Protein AF-0000000072197723 (afdb_homodimer)

Organism: NCBI:txid1219067

Nearest PDB structures (foldseek):
  3d3s-assembly1_A  TM=9.200E-01  e=1.996E-18  Bordetella parapertussis 12822
  6sll-assembly1_B  TM=9.632E-01  e=2.984E-17  Paenibacillus sp. Y412MC10
  3d3s-assembly2_C  TM=9.021E-01  e=1.154E-16  Bordetella parapertussis 12822
  3d3s-assembly1_B  TM=8.905E-01  e=7.504E-17  Bordetella parapertussis 12822
  1mk4-assembly1_B  TM=7.787E-01  e=1.455E-09  Bacillus subtilis

Radius of gyration: 26.37 Å; Cα contacts (8 Å, |Δi|>4): 639; chains: 2; bounding box: 72×117×77 Å

Structure (mmCIF, N/CA/C/O backbone):
data_AF-0000000072197723-model_v1
#
loop_
_entity.id
_entity.type
_entity.pdbx_description
1 polymer 'L-2,4-diaminobutyric acid acetyltransferase'
#
loop_
_atom_site.group_PDB
_atom_site.id
_atom_site.type_symbol
_atom_site.label_atom_id
_atom_site.label_alt_id
_atom_site.label_comp_id
_atom_site.label_asym_id
_atom_site.label_entity_id
_atom_site.label_seq_id
_atom_site.pdbx_PDB_ins_code
_atom_site.Cartn_x
_atom_site.Cartn_y
_atom_site.Cartn_z
_atom_site.occupancy
_atom_site.B_iso_or_equiv
_atom_site.auth_seq_id
_atom_site.auth_comp_id
_atom_site.auth_asym_id
_atom_site.auth_atom_id
_atom_site.pdbx_PDB_model_num
ATOM 1 N N . MET A 1 1 ? 33.156 -53.719 -51.531 1 31.33 1 MET A N 1
ATOM 2 C CA . MET A 1 1 ? 32.875 -52.312 -51.312 1 31.33 1 MET A CA 1
ATOM 3 C C . MET A 1 1 ? 31.672 -52.156 -50.375 1 31.33 1 MET A C 1
ATOM 5 O O . MET A 1 1 ? 30.531 -52.375 -50.75 1 31.33 1 MET A O 1
ATOM 9 N N . ILE A 1 2 ? 31.844 -52.406 -49.062 1 42.72 2 ILE A N 1
ATOM 10 C CA . ILE A 1 2 ? 30.812 -52.438 -48.031 1 42.72 2 ILE A CA 1
ATOM 11 C C . ILE A 1 2 ? 30.25 -51.031 -47.844 1 42.72 2 ILE A C 1
ATOM 13 O O . ILE A 1 2 ? 31 -50.062 -47.594 1 42.72 2 ILE A O 1
ATOM 17 N N . THR A 1 3 ? 29.172 -50.656 -48.531 1 43.91 3 THR A N 1
ATOM 18 C CA . THR A 1 3 ? 28.484 -49.375 -48.406 1 43.91 3 THR A CA 1
ATOM 19 C C . THR A 1 3 ? 28.125 -49.094 -46.938 1 43.91 3 THR A C 1
ATOM 21 O O . THR A 1 3 ? 27.469 -49.906 -46.312 1 43.91 3 THR A O 1
ATOM 24 N N . SER A 1 4 ? 28.984 -48.406 -46.156 1 43.09 4 SER A N 1
ATOM 25 C CA . SER A 1 4 ? 28.703 -47.875 -44.844 1 43.09 4 SER A CA 1
ATOM 26 C C . SER A 1 4 ? 27.344 -47.188 -44.812 1 43.09 4 SER A C 1
ATOM 28 O O . SER A 1 4 ? 27.031 -46.375 -45.656 1 43.09 4 SER A O 1
ATOM 30 N N . ALA A 1 5 ? 26.281 -47.906 -44.375 1 49.25 5 ALA A N 1
ATOM 31 C CA . ALA A 1 5 ? 24.969 -47.344 -44.094 1 49.25 5 ALA A CA 1
ATOM 32 C C . ALA A 1 5 ? 25.094 -45.969 -43.438 1 49.25 5 ALA A C 1
ATOM 34 O O . ALA A 1 5 ? 25.984 -45.75 -42.594 1 49.25 5 ALA A O 1
ATOM 35 N N . PRO A 1 6 ? 24.578 -44.906 -44.062 1 44.28 6 PRO A N 1
ATOM 36 C CA . PRO A 1 6 ? 24.609 -43.562 -43.5 1 44.28 6 PRO A CA 1
ATOM 37 C C . PRO A 1 6 ? 24.219 -43.531 -42.031 1 44.28 6 PRO A C 1
ATOM 39 O O . PRO A 1 6 ? 23.531 -44.438 -41.531 1 44.28 6 PRO A O 1
ATOM 42 N N . TRP A 1 7 ? 24.938 -42.75 -41.125 1 43.75 7 TRP A N 1
ATOM 43 C CA . TRP A 1 7 ? 24.75 -42.344 -39.75 1 43.75 7 TRP A CA 1
ATOM 44 C C . TRP A 1 7 ? 23.281 -42 -39.469 1 43.75 7 TRP A C 1
ATOM 46 O O . TRP A 1 7 ? 22.625 -41.344 -40.25 1 43.75 7 TRP A O 1
ATOM 56 N N . VAL A 1 8 ? 22.484 -42.906 -38.938 1 45.44 8 VAL A N 1
ATOM 57 C CA . VAL A 1 8 ? 21.172 -42.594 -38.375 1 45.44 8 VAL A CA 1
ATOM 58 C C . VAL A 1 8 ? 21.203 -41.219 -37.719 1 45.44 8 VAL A C 1
ATOM 60 O O . VAL A 1 8 ? 22.047 -40.938 -36.875 1 45.44 8 VAL A O 1
ATOM 63 N N . LEU A 1 9 ? 20.891 -40.156 -38.438 1 42.12 9 LEU A N 1
ATOM 64 C CA . LEU A 1 9 ? 20.609 -38.875 -37.812 1 42.12 9 LEU A CA 1
ATOM 65 C C . LEU A 1 9 ? 19.922 -39.062 -36.469 1 42.12 9 LEU A C 1
ATOM 67 O O . LEU A 1 9 ? 18.875 -39.719 -36.375 1 42.12 9 LEU A O 1
ATOM 71 N N . TYR A 1 10 ? 20.719 -39.406 -35.375 1 45.78 10 TYR A N 1
ATOM 72 C CA . TYR A 1 10 ? 20.078 -39.25 -34.062 1 45.78 10 TYR A CA 1
ATOM 73 C C . TYR A 1 10 ? 19.109 -38.094 -34.031 1 45.78 10 TYR A C 1
ATOM 75 O O . TYR A 1 10 ? 19.469 -36.969 -34.469 1 45.78 10 TYR A O 1
ATOM 83 N N . PRO A 1 11 ? 17.844 -38.312 -34.219 1 43.91 11 PRO A N 1
ATOM 84 C CA . PRO A 1 11 ? 17.016 -37.125 -34.062 1 43.91 11 PRO A CA 1
ATOM 85 C C . PRO A 1 11 ? 17.531 -36.156 -33 1 43.91 11 PRO A C 1
ATOM 87 O O . PRO A 1 11 ? 18.094 -36.594 -31.984 1 43.91 11 PRO A O 1
ATOM 90 N N . GLU A 1 12 ? 18.219 -35.062 -33.312 1 44.91 12 GLU A N 1
ATOM 91 C CA . GLU A 1 12 ? 18.422 -34.031 -32.281 1 44.91 12 GLU A CA 1
ATOM 92 C C . GLU A 1 12 ? 17.312 -34.031 -31.25 1 44.91 12 GLU A C 1
ATOM 94 O O . GLU A 1 12 ? 16.141 -33.875 -31.594 1 44.91 12 GLU A O 1
ATOM 99 N N . ILE A 1 13 ? 17.266 -34.969 -30.375 1 46.59 13 ILE A N 1
ATOM 100 C CA . ILE A 1 13 ? 16.375 -34.75 -29.25 1 46.59 13 ILE A CA 1
ATOM 101 C C . ILE A 1 13 ? 16.203 -33.25 -29 1 46.59 13 ILE A C 1
ATOM 103 O O . ILE A 1 13 ? 17.188 -32.531 -28.719 1 46.59 13 ILE A O 1
ATOM 107 N N . LYS A 1 14 ? 15.461 -32.531 -29.766 1 44.28 14 LYS A N 1
ATOM 108 C CA . LYS A 1 14 ? 15.039 -31.203 -29.328 1 44.28 14 LYS A CA 1
ATOM 109 C C . LYS A 1 14 ? 15.102 -31.094 -27.797 1 44.28 14 LYS A C 1
ATOM 111 O O . LYS A 1 14 ? 14.406 -31.812 -27.094 1 44.28 14 LYS A O 1
ATOM 116 N N . GLU A 1 15 ? 16.234 -31.016 -27.188 1 43.38 15 GLU A N 1
ATOM 117 C CA . GLU A 1 15 ? 16.203 -30.531 -25.812 1 43.38 15 GLU A CA 1
ATOM 118 C C . GLU A 1 15 ? 14.977 -29.656 -25.547 1 43.38 15 GLU A C 1
ATOM 120 O O . GLU A 1 15 ? 14.805 -28.625 -26.188 1 43.38 15 GLU A O 1
ATOM 125 N N . GLU A 1 16 ? 13.805 -30.172 -25.5 1 46.06 16 GLU A N 1
ATOM 126 C CA . GLU A 1 16 ? 12.672 -29.391 -25.031 1 46.06 16 GLU A CA 1
ATOM 127 C C . GLU A 1 16 ? 13.125 -28.297 -24.062 1 46.06 16 GLU A C 1
ATOM 129 O O . GLU A 1 16 ? 13.688 -28.594 -23.016 1 46.06 16 GLU A O 1
ATOM 134 N N . THR A 1 17 ? 13.812 -27.297 -24.422 1 51.12 17 THR A N 1
ATOM 135 C CA . THR A 1 17 ? 14.203 -26.141 -23.609 1 51.12 17 THR A CA 1
ATOM 136 C C . THR A 1 17 ? 13.203 -25.906 -22.484 1 51.12 17 THR A C 1
ATOM 138 O O . THR A 1 17 ? 12.062 -25.516 -22.719 1 51.12 17 THR A O 1
ATOM 141 N N . ARG A 1 18 ? 13.117 -26.828 -21.531 1 60.72 18 ARG A N 1
ATOM 142 C CA . ARG A 1 18 ? 12.25 -26.719 -20.359 1 60.72 18 ARG A CA 1
ATOM 143 C C . ARG A 1 18 ? 12.195 -25.281 -19.859 1 60.72 18 ARG A C 1
ATOM 145 O O . ARG A 1 18 ? 13.227 -24.625 -19.719 1 60.72 18 ARG A O 1
ATOM 152 N N . THR A 1 19 ? 11.172 -24.641 -20.031 1 75.94 19 THR A N 1
ATOM 153 C CA . THR A 1 19 ? 10.922 -23.328 -19.469 1 75.94 19 THR A CA 1
ATOM 154 C C . THR A 1 19 ? 11.305 -23.281 -17.984 1 75.94 19 THR A C 1
ATOM 156 O O . THR A 1 19 ? 10.852 -24.109 -17.203 1 75.94 19 THR A O 1
ATOM 159 N N . LYS A 1 20 ? 12.422 -22.719 -17.734 1 89.75 20 LYS A N 1
ATOM 160 C CA . LYS A 1 20 ? 12.875 -22.594 -16.344 1 89.75 20 LYS A CA 1
ATOM 161 C C . LYS A 1 20 ? 12.203 -21.422 -15.656 1 89.75 20 LYS A C 1
ATOM 163 O O . LYS A 1 20 ? 12.43 -20.266 -16.031 1 89.75 20 LYS A O 1
ATOM 168 N N . TRP A 1 21 ? 11.203 -21.75 -14.836 1 96.38 21 TRP A N 1
ATOM 169 C CA . TRP A 1 21 ? 10.555 -20.734 -14 1 96.38 21 TRP A CA 1
ATOM 170 C C . TRP A 1 21 ? 11.391 -20.438 -12.766 1 96.38 21 TRP A C 1
ATOM 172 O O . TRP A 1 21 ? 11.836 -21.344 -12.062 1 96.38 21 TRP A O 1
ATOM 182 N N . ILE A 1 22 ? 11.688 -19.188 -12.516 1 97.38 22 ILE A N 1
ATOM 183 C CA . ILE A 1 22 ? 12.406 -18.766 -11.312 1 97.38 22 ILE A CA 1
ATOM 184 C C . ILE A 1 22 ? 11.477 -17.969 -10.406 1 97.38 22 ILE A C 1
ATOM 186 O O . ILE A 1 22 ? 11.023 -16.875 -10.773 1 97.38 22 ILE A O 1
ATOM 190 N N . PHE A 1 23 ? 11.141 -18.547 -9.25 1 98.25 23 PHE A N 1
ATOM 191 C CA . PHE A 1 23 ? 10.328 -17.875 -8.242 1 98.25 23 PHE A CA 1
ATOM 192 C C . PHE A 1 23 ? 11.211 -17.172 -7.219 1 98.25 23 PHE A C 1
ATOM 194 O O . PHE A 1 23 ? 12.102 -17.797 -6.637 1 98.25 23 PHE A O 1
ATOM 201 N N . ARG A 1 24 ? 10.938 -15.859 -6.992 1 97.75 24 ARG A N 1
ATOM 202 C CA . ARG A 1 24 ? 11.836 -15.156 -6.078 1 97.75 24 ARG A CA 1
ATOM 203 C C . ARG A 1 24 ? 11.141 -13.977 -5.426 1 97.75 24 ARG A C 1
ATOM 205 O O . ARG A 1 24 ? 10.062 -13.57 -5.855 1 97.75 24 ARG A O 1
ATOM 212 N N . GLU A 1 25 ? 11.734 -13.477 -4.383 1 98 25 GLU A N 1
ATOM 213 C CA . GLU A 1 25 ? 11.344 -12.203 -3.785 1 98 25 GLU A CA 1
ATOM 214 C C . GLU A 1 25 ? 11.586 -11.047 -4.742 1 98 25 GLU A C 1
ATOM 216 O O . GLU A 1 25 ? 12.625 -10.992 -5.406 1 98 25 GLU A O 1
ATOM 221 N N . PRO A 1 26 ? 10.609 -10.141 -4.852 1 97.94 26 PRO A N 1
ATOM 222 C CA . PRO A 1 26 ? 10.867 -8.977 -5.703 1 97.94 26 PRO A CA 1
ATOM 223 C C . PRO A 1 26 ? 11.945 -8.062 -5.129 1 97.94 26 PRO A C 1
ATOM 225 O O . PRO A 1 26 ? 12.242 -8.117 -3.934 1 97.94 26 PRO A O 1
ATOM 228 N N . LYS A 1 27 ? 12.523 -7.301 -6.035 1 94.88 27 LYS A N 1
ATOM 229 C CA . LYS A 1 27 ? 13.508 -6.285 -5.66 1 94.88 27 LYS A CA 1
ATOM 230 C C . LYS A 1 27 ? 13.133 -4.918 -6.223 1 94.88 27 LYS A C 1
ATOM 232 O O . LYS A 1 27 ? 12.25 -4.816 -7.086 1 94.88 27 LYS A O 1
ATOM 237 N N . ILE A 1 28 ? 13.758 -3.975 -5.715 1 91.5 28 ILE A N 1
ATOM 238 C CA . ILE A 1 28 ? 13.445 -2.588 -6.035 1 91.5 28 ILE A CA 1
ATOM 239 C C . ILE A 1 28 ? 13.523 -2.375 -7.547 1 91.5 28 ILE A C 1
ATOM 241 O O . ILE A 1 28 ? 12.734 -1.616 -8.109 1 91.5 28 ILE A O 1
ATOM 245 N N . SER A 1 29 ? 14.352 -3.029 -8.289 1 89.56 29 SER A N 1
ATOM 246 C CA . SER A 1 29 ? 14.57 -2.85 -9.719 1 89.56 29 SER A CA 1
ATOM 247 C C . SER A 1 29 ? 13.43 -3.457 -10.539 1 89.56 29 SER A C 1
ATOM 249 O O . SER A 1 29 ? 13.328 -3.217 -11.742 1 89.56 29 SER A O 1
ATOM 251 N N . ASP A 1 30 ? 12.531 -4.16 -9.875 1 93.56 30 ASP A N 1
ATOM 252 C CA . ASP A 1 30 ? 11.445 -4.832 -10.586 1 93.56 30 ASP A CA 1
ATOM 253 C C . ASP A 1 30 ? 10.25 -3.9 -10.773 1 93.56 30 ASP A C 1
ATOM 255 O O . ASP A 1 30 ? 9.305 -4.23 -11.5 1 93.56 30 ASP A O 1
ATOM 259 N N . GLY A 1 31 ? 10.273 -2.73 -10.062 1 90.94 31 GLY A N 1
ATOM 260 C CA . GLY A 1 31 ? 9.094 -1.889 -9.945 1 90.94 31 GLY A CA 1
ATOM 261 C C . GLY A 1 31 ? 8.484 -1.525 -11.289 1 90.94 31 GLY A C 1
ATOM 262 O O . GLY A 1 31 ? 7.27 -1.627 -11.469 1 90.94 31 GLY A O 1
ATOM 263 N N . ASP A 1 32 ? 9.234 -1.116 -12.242 1 90.19 32 ASP A N 1
ATOM 264 C CA . ASP A 1 32 ? 8.734 -0.692 -13.547 1 90.19 32 ASP A CA 1
ATOM 265 C C . ASP A 1 32 ? 8.195 -1.879 -14.344 1 90.19 32 ASP A C 1
ATOM 267 O O . ASP A 1 32 ? 7.184 -1.76 -15.039 1 90.19 32 ASP A O 1
ATOM 271 N N . ASP A 1 33 ? 8.891 -2.961 -14.289 1 93.12 33 ASP A N 1
ATOM 272 C CA . ASP A 1 33 ? 8.438 -4.16 -14.992 1 93.12 33 ASP A CA 1
ATOM 273 C C . ASP A 1 33 ? 7.125 -4.676 -14.414 1 93.12 33 ASP A C 1
ATOM 275 O O . ASP A 1 33 ? 6.262 -5.16 -15.148 1 93.12 33 ASP A O 1
ATOM 279 N N . ILE A 1 34 ? 7.008 -4.547 -13.109 1 96.06 34 ILE A N 1
ATOM 280 C CA . ILE A 1 34 ? 5.762 -4.93 -12.453 1 96.06 34 ILE A CA 1
ATOM 281 C C . ILE A 1 34 ? 4.629 -4.016 -12.914 1 96.06 34 ILE A C 1
ATOM 283 O O . ILE A 1 34 ? 3.521 -4.48 -13.188 1 96.06 34 ILE A O 1
ATOM 287 N N . TYR A 1 35 ? 4.961 -2.762 -13 1 94.94 35 TYR A N 1
ATOM 288 C CA . TYR A 1 35 ? 3.979 -1.817 -13.516 1 94.94 35 TYR A CA 1
ATOM 289 C C . TYR A 1 35 ? 3.492 -2.232 -14.898 1 94.94 35 TYR A C 1
ATOM 291 O O . TYR A 1 35 ? 2.287 -2.266 -15.156 1 94.94 35 TYR A O 1
ATOM 299 N N . SER A 1 36 ? 4.41 -2.604 -15.797 1 94.88 36 SER A N 1
ATOM 300 C CA . SER A 1 36 ? 4.082 -3.031 -17.156 1 94.88 36 SER A CA 1
ATOM 301 C C . SER A 1 36 ? 3.27 -4.324 -17.141 1 94.88 36 SER A C 1
ATOM 303 O O . SER A 1 36 ? 2.322 -4.473 -17.922 1 94.88 36 SER A O 1
ATOM 305 N N . LEU A 1 37 ? 3.639 -5.195 -16.266 1 97.44 37 LEU A N 1
ATOM 306 C CA . LEU A 1 37 ? 2.906 -6.453 -16.125 1 97.44 37 LEU A CA 1
ATOM 307 C C . LEU A 1 37 ? 1.454 -6.191 -15.742 1 97.44 37 LEU A C 1
ATOM 309 O O . LEU A 1 37 ? 0.536 -6.727 -16.375 1 97.44 37 LEU A O 1
ATOM 313 N N . ILE A 1 38 ? 1.282 -5.363 -14.727 1 96.94 38 ILE A N 1
ATOM 314 C CA . ILE A 1 38 ? -0.062 -5.09 -14.227 1 96.94 38 ILE A CA 1
ATOM 315 C C . ILE A 1 38 ? -0.882 -4.398 -15.32 1 96.94 38 ILE A C 1
ATOM 317 O O . ILE A 1 38 ? -2.068 -4.691 -15.492 1 96.94 38 ILE A O 1
ATOM 321 N N . ALA A 1 39 ? -0.227 -3.568 -16.062 1 96 39 ALA A N 1
ATOM 322 C CA . ALA A 1 39 ? -0.89 -2.879 -17.156 1 96 39 ALA A CA 1
ATOM 323 C C . ALA A 1 39 ? -1.412 -3.873 -18.203 1 96 39 ALA A C 1
ATOM 325 O O . ALA A 1 39 ? -2.434 -3.627 -18.844 1 96 39 ALA A O 1
ATOM 326 N N . ASP A 1 40 ? -0.799 -4.988 -18.312 1 96.38 40 ASP A N 1
ATOM 327 C CA . ASP A 1 40 ? -1.167 -6.008 -19.281 1 96.38 40 ASP A CA 1
ATOM 328 C C . ASP A 1 40 ? -2.201 -6.973 -18.703 1 96.38 40 ASP A C 1
ATOM 330 O O . ASP A 1 40 ? -2.578 -7.949 -19.359 1 96.38 40 ASP A O 1
ATOM 334 N N . CYS A 1 41 ? -2.654 -6.715 -17.5 1 96 41 CYS A N 1
ATOM 335 C CA . CYS A 1 41 ? -3.514 -7.684 -16.828 1 96 41 CYS A CA 1
ATOM 336 C C . CYS A 1 41 ? -4.836 -7.047 -16.422 1 96 41 CYS A C 1
ATOM 338 O O . CYS A 1 41 ? -5.223 -7.113 -15.25 1 96 41 CYS A O 1
ATOM 340 N N . PRO A 1 42 ? -5.547 -6.508 -17.344 1 90.69 42 PRO A N 1
ATOM 341 C CA . PRO A 1 42 ? -6.902 -6.125 -16.938 1 90.69 42 PRO A CA 1
ATOM 342 C C . PRO A 1 42 ? -7.715 -7.305 -16.422 1 90.69 42 PRO A C 1
ATOM 344 O O . PRO A 1 42 ? -7.512 -8.445 -16.844 1 90.69 42 PRO A O 1
ATOM 347 N N . PRO A 1 43 ? -8.578 -6.949 -15.406 1 88.38 43 PRO A N 1
ATOM 348 C CA . PRO A 1 43 ? -9.086 -5.668 -14.914 1 88.38 43 PRO A CA 1
ATOM 349 C C . PRO A 1 43 ? -8.375 -5.199 -13.648 1 88.38 43 PRO A C 1
ATOM 351 O O . PRO A 1 43 ? -8.961 -4.488 -12.828 1 88.38 43 PRO A O 1
ATOM 354 N N . LEU A 1 44 ? -7.125 -5.68 -13.422 1 94.12 44 LEU A N 1
ATOM 355 C CA . LEU A 1 44 ? -6.402 -5.242 -12.227 1 94.12 44 LEU A CA 1
ATOM 356 C C . LEU A 1 44 ? -6.312 -3.721 -12.18 1 94.12 44 LEU A C 1
ATOM 358 O O . LEU A 1 44 ? -6.109 -3.072 -13.203 1 94.12 44 LEU A O 1
ATOM 362 N N . ASP A 1 45 ? -6.441 -3.246 -11 1 93.44 45 ASP A N 1
ATOM 363 C CA . ASP A 1 45 ? -6.285 -1.809 -10.805 1 93.44 45 ASP A CA 1
ATOM 364 C C . ASP A 1 45 ? -4.852 -1.368 -11.078 1 93.44 45 ASP A C 1
ATOM 366 O O . ASP A 1 45 ? -3.9 -2.045 -10.68 1 93.44 45 ASP A O 1
ATOM 370 N N . MET A 1 46 ? -4.797 -0.244 -11.742 1 94.69 46 MET A N 1
ATOM 371 C CA . MET A 1 46 ? -3.484 0.374 -11.906 1 94.69 46 MET A CA 1
ATOM 372 C C . MET A 1 46 ? -3.135 1.237 -10.703 1 94.69 46 MET A C 1
ATOM 374 O O . MET A 1 46 ? -3.979 1.985 -10.203 1 94.69 46 MET A O 1
ATOM 378 N N . ASN A 1 47 ? -1.993 1.058 -10.211 1 95.56 47 ASN A N 1
ATOM 379 C CA . ASN A 1 47 ? -1.376 1.949 -9.234 1 95.56 47 ASN A CA 1
ATOM 380 C C . ASN A 1 47 ? -0.097 2.578 -9.781 1 95.56 47 ASN A C 1
ATOM 382 O O . ASN A 1 47 ? 0.354 2.23 -10.875 1 95.56 47 ASN A O 1
ATOM 386 N N . SER A 1 48 ? 0.441 3.514 -9.055 1 92.69 48 SER A N 1
ATOM 387 C CA . SER A 1 48 ? 1.671 4.164 -9.492 1 92.69 48 SER A CA 1
ATOM 388 C C . SER A 1 48 ? 2.848 3.195 -9.469 1 92.69 48 SER A C 1
ATOM 390 O O . SER A 1 48 ? 2.82 2.191 -8.758 1 92.69 48 SER A O 1
ATOM 392 N N . SER A 1 49 ? 3.852 3.492 -10.305 1 91.75 49 SER A N 1
ATOM 393 C CA . SER A 1 49 ? 5.102 2.744 -10.227 1 91.75 49 SER A CA 1
ATOM 394 C C . SER A 1 49 ? 5.688 2.797 -8.82 1 91.75 49 SER A C 1
ATOM 396 O O . SER A 1 49 ? 6.23 1.806 -8.328 1 91.75 49 SER A O 1
ATOM 398 N N . TYR A 1 50 ? 5.531 3.902 -8.18 1 93.62 50 TYR A N 1
ATOM 399 C CA . TYR A 1 50 ? 6.047 4.066 -6.824 1 93.62 50 TYR A CA 1
ATOM 400 C C . TYR A 1 50 ? 5.379 3.09 -5.867 1 93.62 50 TYR A C 1
ATOM 402 O O . TYR A 1 50 ? 6.043 2.502 -5.008 1 93.62 50 TYR A O 1
ATOM 410 N N . CYS A 1 51 ? 4.129 2.912 -5.992 1 96 51 CYS A N 1
ATOM 411 C CA . CYS A 1 51 ? 3.43 1.927 -5.18 1 96 51 CYS A CA 1
ATOM 412 C C . CYS A 1 51 ? 4.035 0.54 -5.359 1 96 51 CYS A C 1
ATOM 414 O O . CYS A 1 51 ? 4.238 -0.185 -4.383 1 96 51 CYS A O 1
ATOM 416 N N . ASN A 1 52 ? 4.332 0.202 -6.602 1 94.94 52 ASN A N 1
ATOM 417 C CA . ASN A 1 52 ? 4.938 -1.097 -6.875 1 94.94 52 ASN A CA 1
ATOM 418 C C . ASN A 1 52 ? 6.34 -1.195 -6.281 1 94.94 52 ASN A C 1
ATOM 420 O O . ASN A 1 52 ? 6.762 -2.268 -5.844 1 94.94 52 ASN A O 1
ATOM 424 N N . PHE A 1 53 ? 7.031 -0.098 -6.305 1 95.06 53 PHE A N 1
ATOM 425 C CA . PHE A 1 53 ? 8.344 -0.065 -5.668 1 95.06 53 PHE A CA 1
ATOM 426 C C . PHE A 1 53 ? 8.227 -0.318 -4.168 1 95.06 53 PHE A C 1
ATOM 428 O O . PHE A 1 53 ? 9.008 -1.087 -3.602 1 95.06 53 PHE A O 1
ATOM 435 N N . LEU A 1 54 ? 7.262 0.271 -3.529 1 96.81 54 LEU A N 1
ATOM 436 C CA . LEU A 1 54 ? 7.043 0.048 -2.104 1 96.81 54 LEU A CA 1
ATOM 437 C C . LEU A 1 54 ? 6.715 -1.414 -1.826 1 96.81 54 LEU A C 1
ATOM 439 O O . LEU A 1 54 ? 7.25 -2.01 -0.89 1 96.81 54 LEU A O 1
ATOM 443 N N . GLN A 1 55 ? 5.863 -2.027 -2.65 1 97.19 55 GLN A N 1
ATOM 444 C CA . GLN A 1 55 ? 5.512 -3.436 -2.502 1 97.19 55 GLN A CA 1
ATOM 445 C C . GLN A 1 55 ? 6.738 -4.328 -2.664 1 97.19 55 GLN A C 1
ATOM 447 O O . GLN A 1 55 ? 6.902 -5.309 -1.93 1 97.19 55 GLN A O 1
ATOM 452 N N . SER A 1 56 ? 7.641 -3.898 -3.562 1 96.5 56 SER A N 1
ATOM 453 C CA . SER A 1 56 ? 8.789 -4.723 -3.92 1 96.5 56 SER A CA 1
ATOM 454 C C . SER A 1 56 ? 9.938 -4.52 -2.939 1 96.5 56 SER A C 1
ATOM 456 O O . SER A 1 56 ? 10.953 -5.223 -3.008 1 96.5 56 SER A O 1
ATOM 458 N N . THR A 1 57 ? 9.828 -3.564 -2.047 1 96.19 57 THR A N 1
ATOM 459 C CA . THR A 1 57 ? 10.906 -3.291 -1.101 1 96.19 57 THR A CA 1
ATOM 460 C C . THR A 1 57 ? 10.43 -3.51 0.334 1 96.19 57 THR A C 1
ATOM 462 O O . THR A 1 57 ? 10.789 -4.504 0.967 1 96.19 57 THR A O 1
ATOM 465 N N . HIS A 1 58 ? 9.43 -2.756 0.711 1 98.06 58 HIS A N 1
ATOM 466 C CA . HIS A 1 58 ? 8.977 -2.842 2.094 1 98.06 58 HIS A CA 1
ATOM 467 C C . HIS A 1 58 ? 8.219 -4.141 2.346 1 98.06 58 HIS A C 1
ATOM 469 O O . HIS A 1 58 ? 8.25 -4.676 3.457 1 98.06 58 HIS A O 1
ATOM 475 N N . PHE A 1 59 ? 7.566 -4.66 1.321 1 98.38 59 PHE A N 1
ATOM 476 C CA . PHE A 1 59 ? 6.727 -5.84 1.481 1 98.38 59 PHE A CA 1
ATOM 477 C C . PHE A 1 59 ? 7.23 -6.988 0.614 1 98.38 59 PHE A C 1
ATOM 479 O O . PHE A 1 59 ? 6.441 -7.805 0.138 1 98.38 59 PHE A O 1
ATOM 486 N N . SER A 1 60 ? 8.5 -6.992 0.335 1 98.12 60 SER A N 1
ATOM 487 C CA . SER A 1 60 ? 9.086 -7.992 -0.548 1 98.12 60 SER A CA 1
ATOM 488 C C . SER A 1 60 ? 8.969 -9.391 0.043 1 98.12 60 SER A C 1
ATOM 490 O O . SER A 1 60 ? 8.742 -10.367 -0.684 1 98.12 60 SER A O 1
ATOM 492 N N . LYS A 1 61 ? 9 -9.547 1.329 1 98.12 61 LYS A N 1
ATOM 493 C CA . LYS A 1 61 ? 8.992 -10.852 1.985 1 98.12 61 LYS A CA 1
ATOM 494 C C . LYS A 1 61 ? 7.613 -11.5 1.896 1 98.12 61 LYS A C 1
ATOM 496 O O . LYS A 1 61 ? 7.484 -12.719 2.037 1 98.12 61 LYS A O 1
ATOM 501 N N . THR A 1 62 ? 6.637 -10.688 1.671 1 98.69 62 THR A N 1
ATOM 502 C CA . THR A 1 62 ? 5.273 -11.195 1.566 1 98.69 62 THR A CA 1
ATOM 503 C C . THR A 1 62 ? 4.777 -11.117 0.126 1 98.69 62 THR A C 1
ATOM 505 O O . THR A 1 62 ? 3.574 -11.211 -0.127 1 98.69 62 THR A O 1
ATOM 508 N N . SER A 1 63 ? 5.68 -10.852 -0.772 1 98.75 63 SER A N 1
ATOM 509 C CA . SER A 1 63 ? 5.387 -10.828 -2.203 1 98.75 63 SER A CA 1
ATOM 510 C C . SER A 1 63 ? 6.262 -11.828 -2.957 1 98.75 63 SER A C 1
ATOM 512 O O . SER A 1 63 ? 7.23 -12.352 -2.406 1 98.75 63 SER A O 1
ATOM 514 N N . ILE A 1 64 ? 5.832 -12.07 -4.207 1 98.81 64 ILE A N 1
ATOM 515 C CA . ILE A 1 64 ? 6.605 -13.039 -4.98 1 98.81 64 ILE A CA 1
ATOM 516 C C . ILE A 1 64 ? 6.508 -12.703 -6.465 1 98.81 64 ILE A C 1
ATOM 518 O O . ILE A 1 64 ? 5.484 -12.195 -6.93 1 98.81 64 ILE A O 1
ATOM 522 N N . LEU A 1 65 ? 7.578 -12.922 -7.086 1 98.38 65 LEU A N 1
ATOM 523 C CA . LEU A 1 65 ? 7.707 -12.734 -8.523 1 98.38 65 LEU A CA 1
ATOM 524 C C . LEU A 1 65 ? 8.172 -14.016 -9.203 1 98.38 65 LEU A C 1
ATOM 526 O O . LEU A 1 65 ? 8.938 -14.789 -8.625 1 98.38 65 LEU A O 1
ATOM 530 N N . VAL A 1 66 ? 7.648 -14.281 -10.414 1 98.62 66 VAL A N 1
ATOM 531 C CA . VAL A 1 66 ? 8.148 -15.383 -11.234 1 98.62 66 VAL A CA 1
ATOM 532 C C . VAL A 1 66 ? 8.625 -14.852 -12.578 1 98.62 66 VAL A C 1
ATOM 534 O O . VAL A 1 66 ? 7.988 -13.977 -13.172 1 98.62 66 VAL A O 1
ATOM 537 N N . GLU A 1 67 ? 9.711 -15.273 -12.969 1 97.56 67 GLU A N 1
ATOM 538 C CA . GLU A 1 67 ? 10.258 -14.852 -14.25 1 97.56 67 GLU A CA 1
ATOM 539 C C . GLU A 1 67 ? 10.625 -16.062 -15.117 1 97.56 67 GLU A C 1
ATOM 541 O O . GLU A 1 67 ? 10.789 -17.172 -14.609 1 97.56 67 GLU A O 1
ATOM 546 N N . CYS A 1 68 ? 10.586 -15.82 -16.344 1 95 68 CYS A N 1
ATOM 547 C CA . CYS A 1 68 ? 10.992 -16.75 -17.391 1 95 68 CYS A CA 1
ATOM 548 C C . CYS A 1 68 ? 11.805 -16.047 -18.469 1 95 68 CYS A C 1
ATOM 550 O O . CYS A 1 68 ? 11.359 -15.047 -19.031 1 95 68 CYS A O 1
ATOM 552 N N . ASN A 1 69 ? 13.023 -16.562 -18.797 1 89.44 69 ASN A N 1
ATOM 553 C CA . ASN A 1 69 ? 13.891 -15.984 -19.812 1 89.44 69 ASN A CA 1
ATOM 554 C C . ASN A 1 69 ? 14.094 -14.484 -19.594 1 89.44 69 ASN A C 1
ATOM 556 O O . ASN A 1 69 ? 13.93 -13.688 -20.531 1 89.44 69 ASN A O 1
ATOM 560 N N . ASN A 1 70 ? 14.156 -14.039 -18.344 1 87.5 70 ASN A N 1
ATOM 561 C CA . ASN A 1 70 ? 14.453 -12.672 -17.906 1 87.5 70 ASN A CA 1
ATOM 562 C C . ASN A 1 70 ? 13.258 -11.75 -18.109 1 87.5 70 ASN A C 1
ATOM 564 O O . ASN A 1 70 ? 13.398 -10.523 -18.078 1 87.5 70 ASN A O 1
ATOM 568 N N . ASP A 1 71 ? 12.133 -12.43 -18.391 1 92.69 71 ASP A N 1
ATOM 569 C CA . ASP A 1 71 ? 10.867 -11.711 -18.469 1 92.69 71 ASP A CA 1
ATOM 570 C C . ASP A 1 71 ? 10.008 -12 -17.234 1 92.69 71 ASP A C 1
ATOM 572 O O . ASP A 1 71 ? 9.922 -13.148 -16.781 1 92.69 71 ASP A O 1
ATOM 576 N N . ILE A 1 72 ? 9.438 -10.914 -16.703 1 96.38 72 ILE A N 1
ATOM 577 C CA . ILE A 1 72 ? 8.539 -11.141 -15.578 1 96.38 72 ILE A CA 1
ATOM 578 C C . ILE A 1 72 ? 7.254 -11.797 -16.078 1 96.38 72 ILE A C 1
ATOM 580 O O . ILE A 1 72 ? 6.559 -11.25 -16.938 1 96.38 72 ILE A O 1
ATOM 584 N N . ALA A 1 73 ? 6.961 -12.938 -15.57 1 98 73 ALA A N 1
ATOM 585 C CA . ALA A 1 73 ? 5.801 -13.719 -15.992 1 98 73 ALA A CA 1
ATOM 586 C C . ALA A 1 73 ? 4.633 -13.531 -15.023 1 98 73 ALA A C 1
ATOM 588 O O . ALA A 1 73 ? 3.471 -13.688 -15.406 1 98 73 ALA A O 1
ATOM 589 N N . GLY A 1 74 ? 4.941 -13.18 -13.766 1 98.62 74 GLY A N 1
ATOM 590 C CA . GLY A 1 74 ? 3.896 -13.008 -12.773 1 98.62 74 GLY A CA 1
ATOM 591 C C . GLY A 1 74 ? 4.379 -12.312 -11.516 1 98.62 74 GLY A C 1
ATOM 592 O O . GLY A 1 74 ? 5.586 -12.211 -11.281 1 98.62 74 GLY A O 1
ATOM 593 N N . PHE A 1 75 ? 3.482 -11.875 -10.812 1 98.75 75 PHE A N 1
ATOM 594 C CA . PHE A 1 75 ? 3.732 -11.133 -9.586 1 98.75 75 PHE A CA 1
ATOM 595 C C . PHE A 1 75 ? 2.539 -11.234 -8.641 1 98.75 75 PHE A C 1
ATOM 597 O O . PHE A 1 75 ? 1.389 -11.141 -9.07 1 98.75 75 PHE A O 1
ATOM 604 N N . ILE A 1 76 ? 2.799 -11.516 -7.383 1 98.88 76 ILE A N 1
ATOM 605 C CA . ILE A 1 76 ? 1.805 -11.414 -6.316 1 98.88 76 ILE A CA 1
ATOM 606 C C . ILE A 1 76 ? 2.291 -10.445 -5.242 1 98.88 76 ILE A C 1
ATOM 608 O O . ILE A 1 76 ? 3.404 -10.594 -4.727 1 98.88 76 ILE A O 1
ATOM 612 N N . SER A 1 77 ? 1.518 -9.438 -4.965 1 98.75 77 SER A N 1
ATOM 613 C CA . SER A 1 77 ? 1.793 -8.562 -3.828 1 98.75 77 SER A CA 1
ATOM 614 C C . SER A 1 77 ? 0.945 -8.945 -2.619 1 98.75 77 SER A C 1
ATOM 616 O O . SER A 1 77 ? -0.165 -9.461 -2.771 1 98.75 77 SER A O 1
ATOM 618 N N . GLY A 1 78 ? 1.455 -8.742 -1.479 1 98.62 78 GLY A N 1
ATOM 619 C CA . GLY A 1 78 ? 0.745 -8.984 -0.233 1 98.62 78 GLY A CA 1
ATOM 620 C C . GLY A 1 78 ? 1.486 -8.469 0.986 1 98.62 78 GLY A C 1
ATOM 621 O O . GLY A 1 78 ? 2.625 -8.008 0.878 1 98.62 78 GLY A O 1
ATOM 622 N N . TYR A 1 79 ? 0.83 -8.516 2.08 1 98.75 79 TYR A N 1
ATOM 623 C CA . TYR A 1 79 ? 1.411 -8.117 3.357 1 98.75 79 TYR A CA 1
ATOM 624 C C . TYR A 1 79 ? 0.651 -8.742 4.523 1 98.75 79 TYR A C 1
ATOM 626 O O . TYR A 1 79 ? -0.508 -9.141 4.375 1 98.75 79 TYR A O 1
ATOM 634 N N . GLN A 1 80 ? 1.37 -8.875 5.578 1 98.56 80 GLN A N 1
ATOM 635 C CA . GLN A 1 80 ? 0.672 -9.219 6.812 1 98.56 80 GLN A CA 1
ATOM 636 C C . GLN A 1 80 ? -0.056 -8.008 7.387 1 98.56 80 GLN A C 1
ATOM 638 O O . GLN A 1 80 ? 0.521 -6.922 7.492 1 98.56 80 GLN A O 1
ATOM 643 N N . LYS A 1 81 ? -1.323 -8.211 7.734 1 98.38 81 LYS A N 1
ATOM 644 C CA . LYS A 1 81 ? -2.1 -7.086 8.242 1 98.38 81 LYS A CA 1
ATOM 645 C C . LYS A 1 81 ? -1.509 -6.555 9.547 1 98.38 81 LYS A C 1
ATOM 647 O O . LYS A 1 81 ? -1.174 -7.328 10.445 1 98.38 81 LYS A O 1
ATOM 652 N N . PRO A 1 82 ? -1.446 -5.223 9.648 1 97.19 82 PRO A N 1
ATOM 653 C CA . PRO A 1 82 ? -0.788 -4.641 10.82 1 97.19 82 PRO A CA 1
ATOM 654 C C . PRO A 1 82 ? -1.463 -5.035 12.133 1 97.19 82 PRO A C 1
ATOM 656 O O . PRO A 1 82 ? -0.783 -5.258 13.141 1 97.19 82 PRO A O 1
ATOM 659 N N . ASP A 1 83 ? -2.787 -5.262 12.141 1 95.88 83 ASP A N 1
ATOM 660 C CA . ASP A 1 83 ? -3.51 -5.535 13.383 1 95.88 83 ASP A CA 1
ATOM 661 C C . ASP A 1 83 ? -3.73 -7.031 13.57 1 95.88 83 ASP A C 1
ATOM 663 O O . ASP A 1 83 ? -4.219 -7.465 14.617 1 95.88 83 ASP A O 1
ATOM 667 N N . GLU A 1 84 ? -3.445 -7.797 12.57 1 97.56 84 GLU A N 1
ATOM 668 C CA . GLU A 1 84 ? -3.578 -9.25 12.586 1 97.56 84 GLU A CA 1
ATOM 669 C C . GLU A 1 84 ? -2.412 -9.922 11.859 1 97.56 84 GLU A C 1
ATOM 671 O O . GLU A 1 84 ? -2.566 -10.406 10.742 1 97.56 84 GLU A O 1
ATOM 676 N N . GLN A 1 85 ? -1.369 -10.07 12.523 1 96.56 85 GLN A N 1
ATOM 677 C CA . GLN A 1 85 ? -0.108 -10.469 11.906 1 96.56 85 GLN A CA 1
ATOM 678 C C . GLN A 1 85 ? -0.159 -11.914 11.422 1 96.56 85 GLN A C 1
ATOM 680 O O . GLN A 1 85 ? 0.698 -12.352 10.656 1 96.56 85 GLN A O 1
ATOM 685 N N . GLU A 1 86 ? -1.138 -12.68 11.828 1 98.31 86 GLU A N 1
ATOM 686 C CA . GLU A 1 86 ? -1.284 -14.055 11.367 1 98.31 86 GLU A CA 1
ATOM 687 C C . GLU A 1 86 ? -2.061 -14.117 10.055 1 98.31 86 GLU A C 1
ATOM 689 O O . GLU A 1 86 ? -2.227 -15.195 9.469 1 98.31 86 GLU A O 1
ATOM 694 N N . VAL A 1 87 ? -2.514 -12.961 9.578 1 98.75 87 VAL A N 1
ATOM 695 C CA . VAL A 1 87 ? -3.289 -12.891 8.344 1 98.75 87 VAL A CA 1
ATOM 696 C C . VAL A 1 87 ? -2.428 -12.305 7.227 1 98.75 87 VAL A C 1
ATOM 698 O O . VAL A 1 87 ? -1.918 -11.188 7.344 1 98.75 87 VAL A O 1
ATOM 701 N N . LEU A 1 88 ? -2.24 -13.062 6.188 1 98.88 88 LEU A N 1
ATOM 702 C CA . LEU A 1 88 ? -1.636 -12.562 4.957 1 98.88 88 LEU A CA 1
ATOM 703 C C . LEU A 1 88 ? -2.705 -12.062 3.99 1 98.88 88 LEU A C 1
ATOM 705 O O . LEU A 1 88 ? -3.561 -12.836 3.553 1 98.88 88 LEU A O 1
ATOM 709 N N . PHE A 1 89 ? -2.674 -10.812 3.736 1 98.88 89 PHE A N 1
ATOM 710 C CA . PHE A 1 89 ? -3.553 -10.234 2.725 1 98.88 89 PHE A CA 1
ATOM 711 C C . PHE A 1 89 ? -2.895 -10.273 1.352 1 98.88 89 PHE A C 1
ATOM 713 O O . PHE A 1 89 ? -1.831 -9.68 1.151 1 98.88 89 PHE A O 1
ATOM 720 N N . VAL A 1 90 ? -3.529 -11.016 0.492 1 98.88 90 VAL A N 1
ATOM 721 C CA . VAL A 1 90 ? -3.053 -11.078 -0.886 1 98.88 90 VAL A CA 1
ATOM 722 C C . VAL A 1 90 ? -3.783 -10.031 -1.729 1 98.88 90 VAL A C 1
ATOM 724 O O . VAL A 1 90 ? -5.004 -10.094 -1.886 1 98.88 90 VAL A O 1
ATOM 727 N N . TRP A 1 91 ? -3.012 -9.102 -2.273 1 98 91 TRP A N 1
ATOM 728 C CA . TRP A 1 91 ? -3.613 -7.93 -2.902 1 98 91 TRP A CA 1
ATOM 729 C C . TRP A 1 91 ? -3.756 -8.133 -4.406 1 98 91 TRP A C 1
ATOM 731 O O . TRP A 1 91 ? -4.812 -8.547 -4.887 1 98 91 TRP A O 1
ATOM 741 N N . GLN A 1 92 ? -2.652 -8.023 -5.199 1 97.5 92 GLN A N 1
ATOM 742 C CA . GLN A 1 92 ? -2.848 -8.273 -6.625 1 97.5 92 GLN A CA 1
ATOM 743 C C . GLN A 1 92 ? -2.105 -9.531 -7.07 1 97.5 92 GLN A C 1
ATOM 745 O O . GLN A 1 92 ? -0.991 -9.797 -6.613 1 97.5 92 GLN A O 1
ATOM 750 N N . VAL A 1 93 ? -2.77 -10.273 -7.777 1 98.5 93 VAL A N 1
ATOM 751 C CA . VAL A 1 93 ? -2.215 -11.438 -8.469 1 98.5 93 VAL A CA 1
ATOM 752 C C . VAL A 1 93 ? -2.189 -11.172 -9.977 1 98.5 93 VAL A C 1
ATOM 754 O O . VAL A 1 93 ? -3.24 -11.039 -10.609 1 98.5 93 VAL A O 1
ATOM 757 N N . ALA A 1 94 ? -1.019 -11.086 -10.492 1 98.44 94 ALA A N 1
ATOM 758 C CA . ALA A 1 94 ? -0.872 -10.812 -11.922 1 98.44 94 ALA A CA 1
ATOM 759 C C . ALA A 1 94 ? -0.082 -11.922 -12.609 1 98.44 94 ALA A C 1
ATOM 761 O O . ALA A 1 94 ? 0.981 -12.328 -12.133 1 98.44 94 ALA A O 1
ATOM 762 N N . VAL A 1 95 ? -0.625 -12.414 -13.641 1 98.25 95 VAL A N 1
ATOM 763 C CA . VAL A 1 95 ? 0.083 -13.32 -14.539 1 98.25 95 VAL A CA 1
ATOM 764 C C . VAL A 1 95 ? 0 -12.797 -15.969 1 98.25 95 VAL A C 1
ATOM 766 O O . VAL A 1 95 ? -1.092 -12.531 -16.484 1 98.25 95 VAL A O 1
ATOM 769 N N . SER A 1 96 ? 1.167 -12.656 -16.547 1 97.62 96 SER A N 1
ATOM 770 C CA . SER A 1 96 ? 1.223 -12.164 -17.922 1 97.62 96 SER A CA 1
ATOM 771 C C . SER A 1 96 ? 0.377 -13.023 -18.859 1 97.62 96 SER A C 1
ATOM 773 O O . SER A 1 96 ? 0.428 -14.25 -18.797 1 97.62 96 SER A O 1
ATOM 775 N N . PRO A 1 97 ? -0.339 -12.328 -19.734 1 96.81 97 PRO A N 1
ATOM 776 C CA . PRO A 1 97 ? -1.115 -13.102 -20.703 1 96.81 97 PRO A CA 1
ATOM 777 C C . PRO A 1 97 ? -0.254 -14.078 -21.516 1 96.81 97 PRO A C 1
ATOM 779 O O . PRO A 1 97 ? -0.716 -15.164 -21.875 1 96.81 97 PRO A O 1
ATOM 782 N N . ARG A 1 98 ? 0.954 -13.758 -21.734 1 94.62 98 ARG A N 1
ATOM 783 C CA . ARG A 1 98 ? 1.87 -14.57 -22.516 1 94.62 98 ARG A CA 1
ATOM 784 C C . ARG A 1 98 ? 2.186 -15.883 -21.812 1 94.62 98 ARG A C 1
ATOM 786 O O . ARG A 1 98 ? 2.564 -16.875 -22.453 1 94.62 98 ARG A O 1
ATOM 793 N N . TYR A 1 99 ? 1.987 -15.859 -20.547 1 95.88 99 TYR A N 1
ATOM 794 C CA . TYR A 1 99 ? 2.461 -17.016 -19.797 1 95.88 99 TYR A CA 1
ATOM 795 C C . TYR A 1 99 ? 1.316 -17.688 -19.031 1 95.88 99 TYR A C 1
ATOM 797 O O . TYR A 1 99 ? 1.541 -18.391 -18.062 1 95.88 99 TYR A O 1
ATOM 805 N N . ARG A 1 100 ? 0.141 -17.438 -19.438 1 95.31 100 ARG A N 1
ATOM 806 C CA . ARG A 1 100 ? -1.006 -18.062 -18.781 1 95.31 100 ARG A CA 1
ATOM 807 C C . ARG A 1 100 ? -1.13 -19.531 -19.203 1 95.31 100 ARG A C 1
ATOM 809 O O . ARG A 1 100 ? -0.498 -19.969 -20.156 1 95.31 100 ARG A O 1
ATOM 816 N N . GLY A 1 101 ? -1.782 -20.328 -18.375 1 94.56 101 GLY A N 1
ATOM 817 C CA . GLY A 1 101 ? -1.996 -21.734 -18.688 1 94.56 101 GLY A CA 1
ATOM 818 C C . GLY A 1 101 ? -0.955 -22.641 -18.062 1 94.56 101 GLY A C 1
ATOM 819 O O . GLY A 1 101 ? -1.011 -23.859 -18.219 1 94.56 101 GLY A O 1
ATOM 820 N N . HIS A 1 102 ? -0.1 -22.094 -17.312 1 95.69 102 HIS A N 1
ATOM 821 C CA . HIS A 1 102 ? 0.968 -22.891 -16.703 1 95.69 102 HIS A CA 1
ATOM 822 C C . HIS A 1 102 ? 0.782 -22.984 -15.195 1 95.69 102 HIS A C 1
ATOM 824 O O . HIS A 1 102 ? 1.685 -23.422 -14.484 1 95.69 102 HIS A O 1
ATOM 830 N N . GLY A 1 103 ? -0.309 -22.5 -14.68 1 97 103 GLY A N 1
ATOM 831 C CA . GLY A 1 103 ? -0.591 -22.594 -13.25 1 97 103 GLY A CA 1
ATOM 832 C C . GLY A 1 103 ? 0.305 -21.703 -12.414 1 97 103 GLY A C 1
ATOM 833 O O . GLY A 1 103 ? 0.587 -22 -11.258 1 97 103 GLY A O 1
ATOM 834 N N . LEU A 1 104 ? 0.759 -20.609 -12.945 1 98.25 104 LEU A N 1
ATOM 835 C CA . LEU A 1 104 ? 1.779 -19.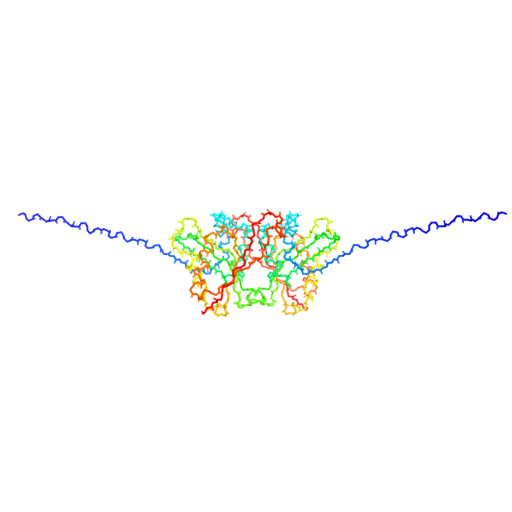781 -12.297 1 98.25 104 LEU A CA 1
ATOM 836 C C . LEU A 1 104 ? 1.212 -19.078 -11.07 1 98.25 104 LEU A C 1
ATOM 838 O O . LEU A 1 104 ? 1.915 -18.891 -10.078 1 98.25 104 LEU A O 1
ATOM 842 N N . ALA A 1 105 ? -0.021 -18.719 -11.117 1 98.56 105 ALA A N 1
ATOM 843 C CA . ALA A 1 105 ? -0.619 -18.016 -9.977 1 98.56 105 ALA A CA 1
ATOM 844 C C . ALA A 1 105 ? -0.602 -18.891 -8.727 1 98.56 105 ALA A C 1
ATOM 846 O O . ALA A 1 105 ? -0.137 -18.469 -7.668 1 98.56 105 ALA A O 1
ATOM 847 N N . PHE A 1 106 ? -1.048 -20.062 -8.953 1 98.44 106 PHE A N 1
ATOM 848 C CA . PHE A 1 106 ? -1.118 -20.969 -7.812 1 98.44 106 PHE A CA 1
ATOM 849 C C . PHE A 1 106 ? 0.278 -21.375 -7.359 1 98.44 106 PHE A C 1
ATOM 851 O O . PHE A 1 106 ? 0.541 -21.5 -6.164 1 98.44 106 PHE A O 1
ATOM 858 N N . ARG A 1 107 ? 1.196 -21.625 -8.258 1 98.19 107 ARG A N 1
ATOM 859 C CA . ARG A 1 107 ? 2.572 -21.969 -7.914 1 98.19 107 ARG A CA 1
ATOM 860 C C . ARG A 1 107 ? 3.23 -20.844 -7.121 1 98.19 107 ARG A C 1
ATOM 862 O O . ARG A 1 107 ? 3.947 -21.094 -6.152 1 98.19 107 ARG A O 1
ATOM 869 N N . MET A 1 108 ? 2.98 -19.562 -7.562 1 98.75 108 MET A N 1
ATOM 870 C CA . MET A 1 108 ? 3.492 -18.422 -6.809 1 98.75 108 MET A CA 1
ATOM 871 C C . MET A 1 108 ? 2.928 -18.406 -5.391 1 98.75 108 MET A C 1
ATOM 873 O O . MET A 1 108 ? 3.674 -18.266 -4.422 1 98.75 108 MET A O 1
ATOM 877 N N . LEU A 1 109 ? 1.65 -18.641 -5.309 1 98.5 109 LEU A N 1
ATOM 878 C CA . LEU A 1 109 ? 0.98 -18.578 -4.012 1 98.5 109 LEU A CA 1
ATOM 879 C C . LEU A 1 109 ? 1.507 -19.672 -3.084 1 98.5 109 LEU A C 1
ATOM 881 O O . LEU A 1 109 ? 1.804 -19.406 -1.917 1 98.5 109 LEU A O 1
ATOM 885 N N . LYS A 1 110 ? 1.664 -20.828 -3.578 1 97.69 110 LYS A N 1
ATOM 886 C CA . LYS A 1 110 ? 2.178 -21.953 -2.791 1 97.69 110 LYS A CA 1
ATOM 887 C C . LYS A 1 110 ? 3.605 -21.688 -2.324 1 97.69 110 LYS A C 1
ATOM 889 O O . LYS A 1 110 ? 3.928 -21.875 -1.15 1 97.69 110 LYS A O 1
ATOM 894 N N . GLU A 1 111 ? 4.434 -21.266 -3.268 1 98.06 111 GLU A N 1
ATOM 895 C CA . GLU A 1 111 ? 5.812 -20.938 -2.926 1 98.06 111 GLU A CA 1
ATOM 896 C C . GLU A 1 111 ? 5.875 -19.844 -1.867 1 98.06 111 GLU A C 1
ATOM 898 O O . GLU A 1 111 ? 6.688 -19.906 -0.941 1 98.06 111 GLU A O 1
ATOM 903 N N . LEU A 1 112 ? 5.035 -18.875 -1.993 1 98.56 112 LEU A N 1
ATOM 904 C CA . LEU A 1 112 ? 4.992 -17.766 -1.043 1 98.56 112 LEU A CA 1
ATOM 905 C C . LEU A 1 112 ? 4.613 -18.25 0.349 1 98.56 112 LEU A C 1
ATOM 907 O O . LEU A 1 112 ? 5.293 -17.953 1.329 1 98.56 112 LEU A O 1
ATOM 911 N N . LEU A 1 113 ? 3.621 -19.094 0.448 1 98 113 LEU A N 1
ATOM 912 C CA . LEU A 1 113 ? 3.061 -19.516 1.727 1 98 113 LEU A CA 1
ATOM 913 C C . LEU A 1 113 ? 3.979 -20.516 2.42 1 98 113 LEU A C 1
ATOM 915 O O . LEU A 1 113 ? 3.844 -20.75 3.621 1 98 113 LEU A O 1
ATOM 919 N N . THR A 1 114 ? 4.93 -21.047 1.698 1 96.06 114 THR A N 1
ATOM 920 C CA . THR A 1 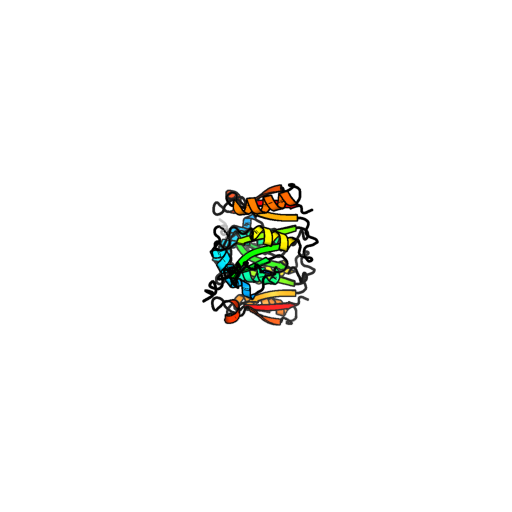114 ? 5.836 -22.016 2.289 1 96.06 114 THR A CA 1
ATOM 921 C C . THR A 1 114 ? 7.137 -21.359 2.727 1 96.06 114 THR A C 1
ATOM 923 O O . THR A 1 114 ? 8.031 -22.016 3.256 1 96.06 114 THR A O 1
ATOM 926 N N . ARG A 1 115 ? 7.242 -20.078 2.521 1 96.56 115 ARG A N 1
ATOM 927 C CA . ARG A 1 115 ? 8.414 -19.359 2.986 1 96.56 115 ARG A CA 1
ATOM 928 C C . ARG A 1 115 ? 8.547 -19.438 4.504 1 96.56 115 ARG A C 1
ATOM 930 O O . ARG A 1 115 ? 7.555 -19.328 5.227 1 96.56 115 ARG A O 1
ATOM 937 N N . GLU A 1 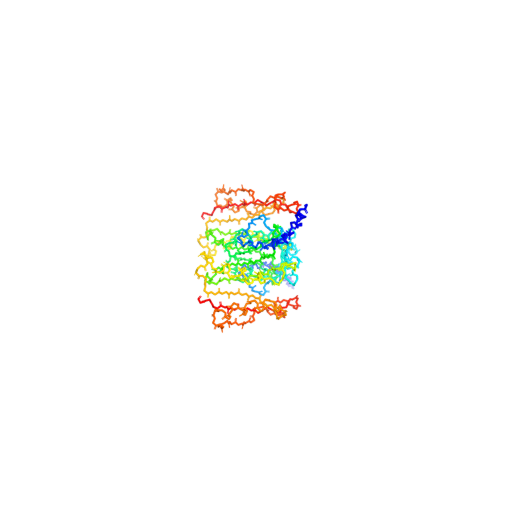116 ? 9.75 -19.562 4.922 1 93.31 116 GLU A N 1
ATOM 938 C CA . GLU A 1 116 ? 10.008 -19.688 6.355 1 93.31 116 GLU A CA 1
ATOM 939 C C . GLU A 1 116 ? 9.539 -18.453 7.109 1 93.31 116 GLU A C 1
ATOM 941 O O . GLU A 1 116 ? 8.992 -18.547 8.211 1 93.31 116 GLU A O 1
ATOM 946 N N . GLY A 1 117 ? 9.664 -17.312 6.559 1 94.31 117 GLY A N 1
ATOM 947 C CA . GLY A 1 117 ? 9.289 -16.062 7.191 1 94.31 117 GLY A CA 1
ATOM 948 C C . GLY A 1 117 ? 7.789 -15.883 7.328 1 94.31 117 GLY A C 1
ATOM 949 O O . GLY A 1 117 ? 7.328 -14.945 7.977 1 94.31 117 GLY A O 1
ATOM 950 N N . LEU A 1 118 ? 7.047 -16.844 6.754 1 96.94 118 LEU A N 1
ATOM 951 C CA . LEU A 1 118 ? 5.59 -16.734 6.805 1 96.94 118 LEU A CA 1
ATOM 952 C C . LEU A 1 118 ? 4.988 -17.938 7.535 1 96.94 118 LEU A C 1
ATOM 954 O O . LEU A 1 118 ? 3.809 -18.25 7.348 1 96.94 118 LEU A O 1
ATOM 958 N N . SER A 1 119 ? 5.789 -18.547 8.344 1 96.06 119 SER A N 1
ATOM 959 C CA . SER A 1 119 ? 5.332 -19.719 9.086 1 96.06 119 SER A CA 1
ATOM 960 C C . SER A 1 119 ? 4.277 -19.328 10.125 1 96.06 119 SER A C 1
ATOM 962 O O . SER A 1 119 ? 3.52 -20.188 10.586 1 96.06 119 SER A O 1
ATOM 964 N N . ASN A 1 120 ? 4.211 -18.125 10.477 1 97 120 ASN A N 1
ATOM 965 C CA . ASN A 1 120 ? 3.246 -17.672 11.477 1 97 120 ASN A CA 1
ATOM 966 C C . ASN A 1 120 ? 1.887 -17.375 10.844 1 97 120 ASN A C 1
ATOM 968 O O . ASN A 1 120 ? 0.895 -17.188 11.555 1 97 120 ASN A O 1
ATOM 972 N N . VAL A 1 121 ? 1.797 -17.344 9.531 1 98.31 121 VAL A N 1
ATOM 973 C CA . VAL A 1 121 ? 0.552 -17.047 8.836 1 98.31 121 VAL A CA 1
ATOM 974 C C . VAL A 1 121 ? -0.408 -18.234 8.961 1 98.31 121 VAL A C 1
ATOM 976 O O . VAL A 1 121 ? -0.051 -19.375 8.641 1 98.31 121 VAL A O 1
ATOM 979 N N . LYS A 1 122 ? -1.643 -17.875 9.406 1 98.5 122 LYS A N 1
ATOM 980 C CA . LYS A 1 122 ? -2.654 -18.906 9.625 1 98.5 122 LYS A CA 1
ATOM 981 C C . LYS A 1 122 ? -3.885 -18.672 8.75 1 98.5 122 LYS A C 1
ATOM 983 O O . LYS A 1 122 ? -4.766 -19.516 8.664 1 98.5 122 LYS A O 1
ATOM 988 N N . MET A 1 123 ? -3.92 -17.531 8.148 1 98.75 123 MET A N 1
ATOM 989 C CA . MET A 1 123 ? -5.074 -17.125 7.355 1 98.75 123 MET A CA 1
ATOM 990 C C . MET A 1 123 ? -4.633 -16.312 6.145 1 98.75 123 MET A C 1
ATOM 992 O O . MET A 1 123 ? -3.73 -15.477 6.242 1 98.75 123 MET A O 1
ATOM 996 N N . VAL A 1 124 ? -5.254 -16.578 5.062 1 98.88 124 VAL A N 1
ATOM 997 C CA . VAL A 1 124 ? -5.098 -15.734 3.879 1 98.88 124 VAL A CA 1
ATOM 998 C C . VAL A 1 124 ? -6.387 -14.953 3.633 1 98.88 124 VAL A C 1
ATOM 1000 O O . VAL A 1 124 ? -7.484 -15.5 3.729 1 98.88 124 VAL A O 1
ATOM 1003 N N . GLU A 1 125 ? -6.254 -13.703 3.414 1 98.88 125 GLU A N 1
ATOM 1004 C CA . GLU A 1 125 ? -7.363 -12.859 2.994 1 98.88 125 GLU A CA 1
ATOM 1005 C C . GLU A 1 125 ? -7.109 -12.258 1.617 1 98.88 125 GLU A C 1
ATOM 1007 O O . GLU A 1 125 ? -5.969 -11.93 1.278 1 98.88 125 GLU A O 1
ATOM 1012 N N . THR A 1 126 ? -8.125 -12.125 0.839 1 98.62 126 THR A N 1
ATOM 1013 C CA . THR A 1 126 ? -8.109 -11.406 -0.43 1 98.62 126 THR A CA 1
ATOM 1014 C C . THR A 1 126 ? -9.492 -10.844 -0.751 1 98.62 126 THR A C 1
ATOM 1016 O O . THR A 1 126 ? -10.492 -11.305 -0.205 1 98.62 126 THR A O 1
ATOM 1019 N N . THR A 1 127 ? -9.523 -9.812 -1.527 1 97.5 127 THR A N 1
ATOM 1020 C CA . THR A 1 127 ? -10.797 -9.289 -2.018 1 97.5 127 THR A CA 1
ATOM 1021 C C . THR A 1 127 ? -10.938 -9.531 -3.518 1 97.5 127 THR A C 1
ATOM 1023 O O . THR A 1 127 ? -9.977 -9.367 -4.273 1 97.5 127 THR A O 1
ATOM 1026 N N . ILE A 1 128 ? -12.086 -10.016 -3.844 1 97.06 128 ILE A N 1
ATOM 1027 C CA . ILE A 1 128 ? -12.328 -10.414 -5.227 1 97.06 128 ILE A CA 1
ATOM 1028 C C . ILE A 1 128 ? -13.664 -9.852 -5.703 1 97.06 128 ILE A C 1
ATOM 1030 O O . ILE A 1 128 ? -14.656 -9.883 -4.969 1 97.06 128 ILE A O 1
ATOM 1034 N N . THR A 1 129 ? -13.617 -9.305 -6.918 1 94.81 129 THR A N 1
ATOM 1035 C CA . THR A 1 129 ? -14.891 -8.922 -7.504 1 94.81 129 THR A CA 1
ATOM 1036 C C . THR A 1 129 ? -15.633 -10.141 -8.047 1 94.81 129 THR A C 1
ATOM 1038 O O . THR A 1 129 ? -15.016 -11.164 -8.344 1 94.81 129 THR A O 1
ATOM 1041 N N . GLU A 1 130 ? -16.906 -9.992 -8.234 1 93.75 130 GLU A N 1
ATOM 1042 C CA . GLU A 1 130 ? -17.766 -11.109 -8.617 1 93.75 130 GLU A CA 1
ATOM 1043 C C . GLU A 1 130 ? -17.328 -11.695 -9.961 1 93.75 130 GLU A C 1
ATOM 1045 O O . GLU A 1 130 ? -17.344 -12.914 -10.148 1 93.75 130 GLU A O 1
ATOM 1050 N N . ASP A 1 131 ? -16.922 -10.898 -10.836 1 93.75 131 ASP A N 1
ATOM 1051 C CA . ASP A 1 131 ? -16.719 -11.328 -12.219 1 93.75 131 ASP A CA 1
ATOM 1052 C C . ASP A 1 131 ? -15.281 -11.812 -12.43 1 93.75 131 ASP A C 1
ATOM 1054 O O . ASP A 1 131 ? -14.93 -12.266 -13.523 1 93.75 131 ASP A O 1
ATOM 1058 N N . ASN A 1 132 ? -14.5 -11.75 -11.406 1 94.75 132 ASN A N 1
ATOM 1059 C CA . ASN A 1 132 ? -13.125 -12.203 -11.539 1 94.75 132 ASN A CA 1
ATOM 1060 C C . ASN A 1 132 ? -13.008 -13.719 -11.367 1 94.75 132 ASN A C 1
ATOM 1062 O O . ASN A 1 132 ? -12.555 -14.195 -10.328 1 94.75 132 ASN A O 1
ATOM 1066 N N . LYS A 1 133 ? -13.336 -14.445 -12.391 1 95.44 133 LYS A N 1
ATOM 1067 C CA . LYS A 1 133 ? -13.422 -15.898 -12.352 1 95.44 133 LYS A CA 1
ATOM 1068 C C . LYS A 1 133 ? -12.062 -16.531 -12.055 1 95.44 133 LYS A C 1
ATOM 1070 O O . LYS A 1 133 ? -11.977 -17.516 -11.328 1 95.44 133 LYS A O 1
ATOM 1075 N N . ALA A 1 134 ? -11.039 -15.953 -12.602 1 94.88 134 ALA A N 1
ATOM 1076 C CA . ALA A 1 134 ? -9.703 -16.5 -12.422 1 94.88 134 ALA A CA 1
ATOM 1077 C C . ALA A 1 134 ? -9.273 -16.438 -10.961 1 94.88 134 ALA A C 1
ATOM 1079 O O . ALA A 1 134 ? -8.734 -17.406 -10.422 1 94.88 134 ALA A O 1
ATOM 1080 N N . SER A 1 135 ? -9.516 -15.328 -10.266 1 96.75 135 SER A N 1
ATOM 1081 C CA . SER A 1 135 ? -9.156 -15.188 -8.859 1 96.75 135 SER A CA 1
ATOM 1082 C C . SER A 1 135 ? -9.992 -16.109 -7.98 1 96.75 135 SER A C 1
ATOM 1084 O O . SER A 1 135 ? -9.461 -16.734 -7.051 1 96.75 135 SER A O 1
ATOM 1086 N N . TRP A 1 136 ? -11.273 -16.219 -8.312 1 97.88 136 TRP A N 1
ATOM 1087 C CA . TRP A 1 136 ? -12.109 -17.141 -7.555 1 97.88 136 TRP A CA 1
ATOM 1088 C C . TRP A 1 136 ? -11.578 -18.562 -7.656 1 97.88 136 TRP A C 1
ATOM 1090 O O . TRP A 1 136 ? -11.445 -19.266 -6.645 1 97.88 136 TRP A O 1
ATOM 1100 N N . ALA A 1 137 ? -11.281 -18.969 -8.844 1 97.88 137 ALA A N 1
ATOM 1101 C CA . ALA A 1 137 ? -10.758 -20.312 -9.047 1 97.88 137 ALA A CA 1
ATOM 1102 C C . ALA A 1 137 ? -9.461 -20.531 -8.273 1 97.88 137 ALA A C 1
ATOM 1104 O O . ALA A 1 137 ? -9.273 -21.562 -7.633 1 97.88 137 ALA A O 1
ATOM 1105 N N . LEU A 1 138 ? -8.586 -19.562 -8.312 1 98.25 138 LEU A N 1
ATOM 1106 C CA . LEU A 1 138 ? -7.301 -19.625 -7.633 1 98.25 138 LEU A CA 1
ATOM 1107 C C . LEU A 1 138 ? -7.496 -19.844 -6.133 1 98.25 138 LEU A C 1
ATOM 1109 O O . LEU A 1 138 ? -6.926 -20.766 -5.551 1 98.25 138 LEU A O 1
ATOM 1113 N N . PHE A 1 139 ? -8.32 -19.047 -5.543 1 98.69 139 PHE A N 1
ATOM 1114 C CA . PHE A 1 139 ? -8.383 -19.047 -4.086 1 98.69 139 PHE A CA 1
ATOM 1115 C C . PHE A 1 139 ? -9.32 -20.141 -3.582 1 98.69 139 PHE A C 1
ATOM 1117 O O . PHE A 1 139 ? -9.172 -20.625 -2.463 1 98.69 139 PHE A O 1
ATOM 1124 N N . LYS A 1 140 ? -10.258 -20.531 -4.414 1 98.62 140 LYS A N 1
ATOM 1125 C CA . LYS A 1 140 ? -11.023 -21.719 -4.078 1 98.62 140 LYS A CA 1
ATOM 1126 C C . LYS A 1 140 ? -10.133 -22.969 -4.051 1 98.62 140 LYS A C 1
ATOM 1128 O O . LYS A 1 140 ? -10.328 -23.859 -3.227 1 98.62 140 LYS A O 1
ATOM 1133 N N . LYS A 1 141 ? -9.242 -23 -5.004 1 98.5 141 LYS A N 1
ATOM 1134 C CA . LYS A 1 141 ? -8.266 -24.094 -5 1 98.5 141 LYS A CA 1
ATOM 1135 C C . LYS A 1 141 ? -7.445 -24.078 -3.713 1 98.5 141 LYS A C 1
ATOM 1137 O O . LYS A 1 141 ? -7.238 -25.125 -3.098 1 98.5 141 LYS A O 1
ATOM 1142 N N . LEU A 1 142 ? -6.965 -22.922 -3.271 1 98.5 142 LEU A N 1
ATOM 1143 C CA . LEU A 1 142 ? -6.246 -22.812 -2.008 1 98.5 142 LEU A CA 1
ATOM 1144 C C . LEU A 1 142 ? -7.113 -23.281 -0.844 1 98.5 142 LEU A C 1
ATOM 1146 O O . LEU A 1 142 ? -6.645 -24.016 0.028 1 98.5 142 LEU A O 1
ATOM 1150 N N . ASP A 1 143 ? -8.328 -22.812 -0.882 1 98.75 143 ASP A N 1
ATOM 1151 C CA . ASP A 1 143 ? -9.281 -23.172 0.163 1 98.75 143 ASP A CA 1
ATOM 1152 C C . ASP A 1 143 ? -9.477 -24.688 0.227 1 98.75 143 ASP A C 1
ATOM 1154 O O . ASP A 1 143 ? -9.422 -25.281 1.307 1 98.75 143 ASP A O 1
ATOM 1158 N N . ALA A 1 144 ? -9.609 -25.266 -0.886 1 98.31 144 ALA A N 1
ATOM 1159 C CA . ALA A 1 144 ? -9.812 -26.719 -0.976 1 98.31 144 ALA A CA 1
ATOM 1160 C C . ALA A 1 144 ? -8.625 -27.469 -0.398 1 98.31 144 ALA A C 1
ATOM 1162 O O . ALA A 1 144 ? -8.797 -28.469 0.301 1 98.31 144 ALA A O 1
ATOM 1163 N N . MET A 1 145 ? -7.512 -26.984 -0.598 1 97.69 145 MET A N 1
ATOM 1164 C CA . MET A 1 145 ? -6.293 -27.625 -0.119 1 97.69 145 MET A CA 1
ATOM 1165 C C . MET A 1 145 ? -6.156 -27.469 1.393 1 97.69 145 MET A C 1
ATOM 1167 O O . MET A 1 145 ? -5.348 -28.156 2.02 1 97.69 145 MET A O 1
ATOM 1171 N N . ASN A 1 146 ? -6.895 -26.547 1.944 1 97.94 146 ASN A N 1
ATOM 1172 C CA . ASN A 1 146 ? -6.785 -26.266 3.373 1 97.94 146 ASN A CA 1
ATOM 1173 C C . ASN A 1 146 ? -8.078 -26.594 4.109 1 97.94 146 ASN A C 1
ATOM 1175 O O . ASN A 1 146 ? -8.391 -25.984 5.133 1 97.94 146 ASN A O 1
ATOM 1179 N N . GLY A 1 147 ? -8.938 -27.375 3.527 1 97.19 147 GLY A N 1
ATOM 1180 C CA . GLY A 1 147 ? -10.055 -27.938 4.266 1 97.19 147 GLY A CA 1
ATOM 1181 C C . GLY A 1 147 ? -11.383 -27.297 3.93 1 97.19 147 GLY A C 1
ATOM 1182 O O . GLY A 1 147 ? -12.398 -27.562 4.578 1 97.19 147 GLY A O 1
ATOM 1183 N N . ASN A 1 148 ? -11.469 -26.375 2.955 1 97.88 148 ASN A N 1
ATOM 1184 C CA . ASN A 1 148 ? -12.703 -25.781 2.459 1 97.88 148 ASN A CA 1
ATOM 1185 C C . ASN A 1 148 ? -13.484 -25.094 3.578 1 97.88 148 ASN A C 1
ATOM 1187 O O . ASN A 1 148 ? -14.695 -25.281 3.705 1 97.88 148 ASN A O 1
ATOM 1191 N N . SER A 1 149 ? -12.781 -24.391 4.418 1 98.06 149 SER A N 1
ATOM 1192 C CA . SER A 1 149 ? -13.422 -23.688 5.523 1 98.06 149 SER A CA 1
ATOM 1193 C C . SER A 1 149 ? -13.367 -22.172 5.324 1 98.06 149 SER A C 1
ATOM 1195 O O . SER A 1 149 ? -13.562 -21.406 6.273 1 98.06 149 SER A O 1
ATOM 1197 N N . GLY A 1 150 ? -13.148 -21.781 4.109 1 98.56 150 GLY A N 1
ATOM 1198 C CA . GLY A 1 150 ? -13.094 -20.359 3.791 1 98.56 150 GLY A CA 1
ATOM 1199 C C . GLY A 1 150 ? -14.438 -19.672 3.922 1 98.56 150 GLY A C 1
ATOM 1200 O O . GLY A 1 150 ? -15.484 -20.297 3.754 1 98.56 150 GLY A O 1
ATOM 1201 N N . GLN A 1 151 ? -14.383 -18.406 4.25 1 98.62 151 GLN A N 1
ATOM 1202 C CA . GLN A 1 151 ? -15.586 -17.594 4.383 1 98.62 151 GLN A CA 1
ATOM 1203 C C . GLN A 1 151 ? -15.531 -16.391 3.455 1 98.62 151 GLN A C 1
ATOM 1205 O O . GLN A 1 151 ? -14.477 -15.766 3.293 1 98.62 151 GLN A O 1
ATOM 1210 N N . VAL A 1 152 ? -16.703 -16.062 2.926 1 98.19 152 VAL A N 1
ATOM 1211 C CA . VAL A 1 152 ? -16.812 -14.922 2.025 1 98.19 152 VAL A CA 1
ATOM 1212 C C . VAL A 1 152 ? -17.812 -13.922 2.584 1 98.19 152 VAL A C 1
ATOM 1214 O O . VAL A 1 152 ? -18.906 -14.305 3.037 1 98.19 152 VAL A O 1
ATOM 1217 N N . SER A 1 153 ? -17.422 -12.672 2.623 1 97.5 153 SER A N 1
ATOM 1218 C CA . SER A 1 153 ? -18.297 -11.578 3.031 1 97.5 153 SER A CA 1
ATOM 1219 C C . SER A 1 153 ? -18.125 -10.367 2.127 1 97.5 153 SER A C 1
ATOM 1221 O O . SER A 1 153 ? -17.141 -10.273 1.378 1 97.5 153 SER A O 1
ATOM 1223 N N . THR A 1 154 ? -19.078 -9.461 2.182 1 93.81 154 THR A N 1
ATOM 1224 C CA . THR A 1 154 ? -18.938 -8.211 1.438 1 93.81 154 THR A CA 1
ATOM 1225 C C . THR A 1 154 ? -17.922 -7.293 2.123 1 93.81 154 THR A C 1
ATOM 1227 O O . THR A 1 154 ? -18 -7.07 3.332 1 93.81 154 THR A O 1
ATOM 1230 N N . PHE A 1 155 ? -16.984 -6.832 1.417 1 91 155 PHE A N 1
ATOM 1231 C CA . PHE A 1 155 ? -15.969 -5.934 1.941 1 91 155 PHE A CA 1
ATOM 1232 C C . PHE A 1 155 ? -16.281 -4.488 1.559 1 91 155 PHE A C 1
ATOM 1234 O O . PHE A 1 155 ? -16.5 -3.645 2.428 1 91 155 PHE A O 1
ATOM 1241 N N . LEU A 1 156 ? -16.328 -4.223 0.271 1 88.25 156 LEU A N 1
ATOM 1242 C CA . LEU A 1 156 ? -16.688 -2.916 -0.267 1 88.25 156 LEU A CA 1
ATOM 1243 C C . LEU A 1 156 ? -17.891 -3.023 -1.191 1 88.25 156 LEU A C 1
ATOM 1245 O O . LEU A 1 156 ? -17.844 -3.701 -2.221 1 88.25 156 LEU A O 1
ATOM 1249 N N . ASP A 1 157 ? -18.844 -2.24 -0.781 1 88.81 157 ASP A N 1
ATOM 1250 C CA . ASP A 1 157 ? -20.078 -2.252 -1.558 1 88.81 157 ASP A CA 1
ATOM 1251 C C . ASP A 1 157 ? -20.016 -1.231 -2.693 1 88.81 157 ASP A C 1
ATOM 1253 O O . ASP A 1 157 ? -19.656 -0.076 -2.479 1 88.81 157 ASP A O 1
ATOM 1257 N N . GLU A 1 158 ? -20.422 -1.67 -3.836 1 84.19 158 GLU A N 1
ATOM 1258 C CA . GLU A 1 158 ? -20.391 -0.84 -5.035 1 84.19 158 GLU A CA 1
ATOM 1259 C C . GLU A 1 158 ? -21.109 0.484 -4.809 1 84.19 158 GLU A C 1
ATOM 1261 O O . GLU A 1 158 ? -20.578 1.551 -5.125 1 84.19 158 GLU A O 1
ATOM 1266 N N . LYS A 1 159 ? -22.297 0.464 -4.285 1 81.56 159 LYS A N 1
ATOM 1267 C CA . LYS A 1 159 ? -23.125 1.651 -4.094 1 81.56 159 LYS A CA 1
ATOM 1268 C C . LYS A 1 159 ? -22.656 2.465 -2.893 1 81.56 159 LYS A C 1
ATOM 1270 O O . LYS A 1 159 ? -22.453 3.678 -2.998 1 81.56 159 LYS A O 1
ATOM 1275 N N . ALA A 1 160 ? -22.297 1.783 -1.826 1 79.25 160 ALA A N 1
ATOM 1276 C CA . ALA A 1 160 ? -22.031 2.447 -0.551 1 79.25 160 ALA A CA 1
ATOM 1277 C C . ALA A 1 160 ? -20.641 3.057 -0.525 1 79.25 160 ALA A C 1
ATOM 1279 O O . ALA A 1 160 ? -20.438 4.133 0.04 1 79.25 160 ALA A O 1
ATOM 1280 N N . HIS A 1 161 ? -19.734 2.432 -1.334 1 79.88 161 HIS A N 1
ATOM 1281 C CA . HIS A 1 161 ? -18.344 2.85 -1.111 1 79.88 161 HIS A CA 1
ATOM 1282 C C . HIS A 1 161 ? -17.719 3.363 -2.398 1 79.88 161 HIS A C 1
ATOM 1284 O O . HIS A 1 161 ? -16.797 4.184 -2.357 1 79.88 161 HIS A O 1
ATOM 1290 N N . PHE A 1 162 ? -18.25 2.822 -3.461 1 75.25 162 PHE A N 1
ATOM 1291 C CA . PHE A 1 162 ? -17.594 3.215 -4.707 1 75.25 162 PHE A CA 1
ATOM 1292 C C . PHE A 1 162 ? -18.5 4.148 -5.512 1 75.25 162 PHE A C 1
ATOM 1294 O O . PHE A 1 162 ? -18.125 4.59 -6.602 1 75.25 162 PHE A O 1
ATOM 1301 N N . LYS A 1 163 ? -19.594 4.469 -4.941 1 75.69 163 LYS A N 1
ATOM 1302 C CA . LYS A 1 163 ? -20.547 5.363 -5.594 1 75.69 163 LYS A CA 1
ATOM 1303 C C . LYS A 1 163 ? -20.812 4.926 -7.035 1 75.69 163 LYS A C 1
ATOM 1305 O O . LYS A 1 163 ? -20.844 5.754 -7.945 1 75.69 163 LYS A O 1
ATOM 1310 N N . GLY A 1 164 ? -20.766 3.607 -7.234 1 76.25 164 GLY A N 1
ATOM 1311 C CA . GLY A 1 164 ? -21.062 3.029 -8.539 1 76.25 164 GLY A CA 1
ATOM 1312 C C . GLY A 1 164 ? -19.859 2.982 -9.461 1 76.25 164 GLY A C 1
ATOM 1313 O O . GLY A 1 164 ? -19.969 2.545 -10.602 1 76.25 164 GLY A O 1
ATOM 1314 N N . LYS A 1 165 ? -18.781 3.348 -8.922 1 76.06 165 LYS A N 1
ATOM 1315 C CA . LYS A 1 165 ? -17.609 3.512 -9.789 1 76.06 165 LYS A CA 1
ATOM 1316 C C . LYS A 1 165 ? -16.781 2.23 -9.844 1 76.06 165 LYS A C 1
ATOM 1318 O O . LYS A 1 165 ? -15.977 2.047 -10.758 1 76.06 165 LYS A O 1
ATOM 1323 N N . HIS A 1 166 ? -16.953 1.404 -8.898 1 80.62 166 HIS A N 1
ATOM 1324 C CA . HIS A 1 166 ? -16.203 0.157 -8.828 1 80.62 166 HIS A CA 1
ATOM 1325 C C . HIS A 1 166 ? -17.109 -1.005 -8.406 1 80.62 166 HIS A C 1
ATOM 1327 O O . HIS A 1 166 ? -18.078 -0.812 -7.672 1 80.62 166 HIS A O 1
ATOM 1333 N N . ASP A 1 167 ? -16.734 -2.129 -8.898 1 85.81 167 ASP A N 1
ATOM 1334 C CA . ASP A 1 167 ? -17.5 -3.33 -8.57 1 85.81 167 ASP A CA 1
ATOM 1335 C C . ASP A 1 167 ? -17.375 -3.67 -7.086 1 85.81 167 ASP A C 1
ATOM 1337 O O . ASP A 1 167 ? -16.359 -3.367 -6.457 1 85.81 167 ASP A O 1
ATOM 1341 N N . THR A 1 168 ? -18.406 -4.258 -6.617 1 90.44 168 THR A N 1
ATOM 1342 C CA . THR A 1 168 ? -18.406 -4.773 -5.254 1 90.44 168 THR A CA 1
ATOM 1343 C C . THR A 1 168 ? -17.234 -5.723 -5.039 1 90.44 168 THR A C 1
ATOM 1345 O O . THR A 1 168 ? -16.922 -6.539 -5.902 1 90.44 168 THR A O 1
ATOM 1348 N N . GLU A 1 169 ? -16.578 -5.555 -3.916 1 93.38 169 GLU A N 1
ATOM 1349 C CA . GLU A 1 169 ? -15.484 -6.43 -3.5 1 93.38 169 GLU A CA 1
ATOM 1350 C C . GLU A 1 169 ? -15.93 -7.379 -2.393 1 93.38 169 GLU A C 1
ATOM 1352 O O . GLU A 1 169 ? -16.5 -6.949 -1.392 1 93.38 169 GLU A O 1
ATOM 1357 N N . TYR A 1 170 ? -15.609 -8.672 -2.641 1 97.06 170 TYR A N 1
ATOM 1358 C CA . TYR A 1 170 ? -15.875 -9.695 -1.638 1 97.06 170 TYR A CA 1
ATOM 1359 C C . TYR A 1 170 ? -14.586 -10.117 -0.934 1 97.06 170 TYR A C 1
ATOM 1361 O O . TYR A 1 170 ? -13.57 -10.383 -1.584 1 97.06 170 TYR A O 1
ATOM 1369 N N . LEU A 1 171 ? -14.664 -10.078 0.382 1 98.06 171 LEU A N 1
ATOM 1370 C CA . LEU A 1 171 ? -13.539 -10.555 1.189 1 98.06 171 LEU A CA 1
ATOM 1371 C C . LEU A 1 171 ? -13.586 -12.07 1.347 1 98.06 171 LEU A C 1
ATOM 1373 O O . LEU A 1 171 ? -14.594 -12.617 1.812 1 98.06 171 LEU A O 1
ATOM 1377 N N . TYR A 1 172 ? -12.609 -12.75 0.858 1 98.81 172 TYR A N 1
ATOM 1378 C CA . TYR A 1 172 ? -12.43 -14.188 1.024 1 98.81 172 TYR A CA 1
ATOM 1379 C C . TYR A 1 172 ? -11.367 -14.484 2.082 1 98.81 172 TYR A C 1
ATOM 1381 O O . TYR A 1 172 ? -10.203 -14.125 1.92 1 98.81 172 TYR A O 1
ATOM 1389 N N . ARG A 1 173 ? -11.797 -15.07 3.211 1 98.75 173 ARG A N 1
ATOM 1390 C CA . ARG A 1 173 ? -10.906 -15.477 4.293 1 98.75 173 ARG A CA 1
ATOM 1391 C C . ARG A 1 173 ? -10.703 -16.984 4.301 1 98.75 173 ARG A C 1
ATOM 1393 O O . ARG A 1 173 ? -11.672 -17.75 4.43 1 98.75 173 ARG A O 1
ATOM 1400 N N . ILE A 1 174 ? -9.461 -17.375 4.188 1 98.81 174 ILE A N 1
ATOM 1401 C CA . ILE A 1 174 ? -9.156 -18.797 4.035 1 98.81 174 ILE A CA 1
ATOM 1402 C C . ILE A 1 174 ? -8.203 -19.25 5.145 1 98.81 174 ILE A C 1
ATOM 1404 O O . ILE A 1 174 ? -7.023 -18.891 5.141 1 98.81 174 ILE A O 1
ATOM 1408 N N . PRO A 1 175 ? -8.672 -20.062 6.113 1 98.62 175 PRO A N 1
ATOM 1409 C CA . PRO A 1 175 ? -7.766 -20.625 7.113 1 98.62 175 PRO A CA 1
ATOM 1410 C C . PRO A 1 175 ? -6.754 -21.594 6.516 1 98.62 175 PRO A C 1
ATOM 1412 O O . PRO A 1 175 ? -7.094 -22.375 5.613 1 98.62 175 PRO A O 1
ATOM 1415 N N . LEU A 1 176 ? -5.539 -21.438 6.977 1 97.69 176 LEU A N 1
ATOM 1416 C CA . LEU A 1 176 ? -4.496 -22.359 6.531 1 97.69 176 LEU A CA 1
ATOM 1417 C C . LEU A 1 176 ? -4.289 -23.469 7.547 1 97.69 176 LEU A C 1
ATOM 1419 O O . LEU A 1 176 ? -4.379 -23.25 8.758 1 97.69 176 LEU A O 1
ATOM 1423 N N . LYS A 1 177 ? -4.047 -24.656 7.098 1 86.69 177 LYS A N 1
ATOM 1424 C CA . LYS A 1 177 ? -3.814 -25.828 7.945 1 86.69 177 LYS A CA 1
ATOM 1425 C C . LYS A 1 177 ? -2.332 -26.172 7.992 1 86.69 177 LYS A C 1
ATOM 1427 O O . LYS A 1 177 ? -1.597 -25.922 7.035 1 86.69 177 LYS A O 1
ATOM 1432 N N . MET B 1 1 ? -39.156 65.875 25.859 1 31.64 1 MET B N 1
ATOM 1433 C CA . MET B 1 1 ? -39.125 65 24.734 1 31.64 1 MET B CA 1
ATOM 1434 C C . MET B 1 1 ? -37.75 64.312 24.625 1 31.64 1 MET B C 1
ATOM 1436 O O . MET B 1 1 ? -36.812 64.938 24.141 1 31.64 1 MET B O 1
ATOM 1440 N N . ILE B 1 2 ? -37.344 63.469 25.609 1 42.31 2 ILE B N 1
ATOM 1441 C CA . ILE B 1 2 ? -36.031 62.844 25.719 1 42.31 2 ILE B CA 1
ATOM 1442 C C . ILE B 1 2 ? -35.812 61.875 24.531 1 42.31 2 ILE B C 1
ATOM 1444 O O . ILE B 1 2 ? -36.656 61 24.281 1 42.31 2 ILE B O 1
ATOM 1448 N N . THR B 1 3 ? -35.219 62.344 23.438 1 43.69 3 THR B N 1
ATOM 1449 C CA . THR B 1 3 ? -34.844 61.531 22.281 1 43.69 3 THR B CA 1
ATOM 1450 C C . THR B 1 3 ? -34.062 60.281 22.719 1 43.69 3 THR B C 1
ATOM 1452 O O . THR B 1 3 ? -33.062 60.375 23.391 1 43.69 3 THR B O 1
ATOM 1455 N N . SER B 1 4 ? -34.75 59.156 22.984 1 42.75 4 SER B N 1
ATOM 1456 C CA . SER B 1 4 ? -34.125 57.844 23.172 1 42.75 4 SER B CA 1
ATOM 1457 C C . SER B 1 4 ? -33.062 57.562 22.109 1 42.75 4 SER B C 1
ATOM 1459 O O . SER B 1 4 ? -33.344 57.719 20.906 1 42.75 4 SER B O 1
ATOM 1461 N N . ALA B 1 5 ? -31.797 57.906 22.391 1 49.62 5 ALA B N 1
ATOM 1462 C CA . ALA B 1 5 ? -30.672 57.531 21.531 1 49.62 5 ALA B CA 1
ATOM 1463 C C . ALA B 1 5 ? -30.859 56.125 21 1 49.62 5 ALA B C 1
ATOM 1465 O O . ALA B 1 5 ? -31.328 55.219 21.734 1 49.62 5 ALA B O 1
ATOM 1466 N N . PRO B 1 6 ? -30.969 55.938 19.672 1 43.88 6 PRO B N 1
ATOM 1467 C CA . PRO B 1 6 ? -31.078 54.625 19.062 1 43.88 6 PRO B CA 1
ATOM 1468 C C . PRO B 1 6 ? -30.094 53.594 19.656 1 43.88 6 PRO B C 1
ATOM 1470 O O . PRO B 1 6 ? -29.062 54 20.203 1 43.88 6 PRO B O 1
ATOM 1473 N N . TRP B 1 7 ? -30.531 52.344 19.984 1 43.84 7 TRP B N 1
ATOM 1474 C CA . TRP B 1 7 ? -29.828 51.094 20.344 1 43.84 7 TRP B CA 1
ATOM 1475 C C . TRP B 1 7 ? -28.547 50.938 19.547 1 43.84 7 TRP B C 1
ATOM 1477 O O . TRP B 1 7 ? -28.547 51.125 18.328 1 43.84 7 TRP B O 1
ATOM 1487 N N . VAL B 1 8 ? -27.406 51.375 20.016 1 45.25 8 VAL B N 1
ATOM 1488 C CA . VAL B 1 8 ? -26.125 51 19.438 1 45.25 8 VAL B CA 1
ATOM 1489 C C . VAL B 1 8 ? -26.188 49.562 18.891 1 45.25 8 VAL B C 1
ATOM 1491 O O . VAL B 1 8 ? -26.578 48.656 19.594 1 45.25 8 VAL B O 1
ATOM 1494 N N . LEU B 1 9 ? -26.531 49.375 17.609 1 42.28 9 LEU B N 1
ATOM 1495 C CA . LEU B 1 9 ? -26.312 48.094 16.953 1 42.28 9 LEU B CA 1
ATOM 1496 C C . LEU B 1 9 ? -25.062 47.406 17.5 1 42.28 9 LEU B C 1
ATOM 1498 O O . LEU B 1 9 ? -23.969 48 17.469 1 42.28 9 LEU B O 1
ATOM 1502 N N . TYR B 1 10 ? -25.172 46.719 18.688 1 45.84 10 TYR B N 1
ATOM 1503 C CA . TYR B 1 10 ? -24.047 45.844 19 1 45.84 10 TYR B CA 1
ATOM 1504 C C . TYR B 1 10 ? -23.484 45.219 17.734 1 45.84 10 TYR B C 1
ATOM 1506 O O . TYR B 1 10 ? -24.234 44.688 16.906 1 45.84 10 TYR B O 1
ATOM 1514 N N . PRO B 1 11 ? -22.438 45.75 17.188 1 43.72 11 PRO B N 1
ATOM 1515 C CA . PRO B 1 11 ? -21.906 44.969 16.047 1 43.72 11 PRO B CA 1
ATOM 1516 C C . PRO B 1 11 ? -22.094 43.469 16.219 1 43.72 11 PRO B C 1
ATOM 1518 O O . PRO B 1 11 ? -22.016 42.969 17.328 1 43.72 11 PRO B O 1
ATOM 1521 N N . GLU B 1 12 ? -23.062 42.812 15.641 1 44.66 12 GLU B N 1
ATOM 1522 C CA . GLU B 1 12 ? -23 41.344 15.562 1 44.66 12 GLU B CA 1
ATOM 1523 C C . GLU B 1 12 ? -21.562 40.844 15.602 1 44.66 12 GLU B C 1
ATOM 1525 O O . GLU B 1 12 ? -20.75 41.219 14.75 1 44.66 12 GLU B O 1
ATOM 1530 N N . ILE B 1 13 ? -20.938 40.844 16.688 1 46.5 13 ILE B N 1
ATOM 1531 C CA . ILE B 1 13 ? -19.688 40.094 16.734 1 46.5 13 ILE B CA 1
ATOM 1532 C C . ILE B 1 13 ? -19.75 38.938 15.719 1 46.5 13 ILE B C 1
ATOM 1534 O O . ILE B 1 13 ? -20.625 38.062 15.812 1 46.5 13 ILE B O 1
ATOM 1538 N N . LYS B 1 14 ? -19.625 39.188 14.453 1 44.25 14 LYS B N 1
ATOM 1539 C CA . LYS B 1 14 ? -19.328 38.094 13.555 1 44.25 14 LYS B CA 1
ATOM 1540 C C . LYS B 1 14 ? -18.734 36.906 14.312 1 44.25 14 LYS B C 1
ATOM 1542 O O . LYS B 1 14 ? -17.641 37.031 14.883 1 44.25 14 LYS B O 1
ATOM 1547 N N . GLU B 1 15 ? -19.453 36.188 15.102 1 43.19 15 GLU B N 1
ATOM 1548 C CA . GLU B 1 15 ? -18.906 34.875 15.469 1 43.19 15 GLU B CA 1
ATOM 1549 C C . GLU B 1 15 ? -17.906 34.375 14.422 1 43.19 15 GLU B C 1
ATOM 1551 O O . GLU B 1 15 ? -18.281 34.188 13.266 1 43.19 15 GLU B O 1
ATOM 1556 N N . GLU B 1 16 ? -16.766 34.938 14.281 1 45.66 16 GLU B N 1
ATOM 1557 C CA . GLU B 1 16 ? -15.742 34.312 13.445 1 45.66 16 GLU B CA 1
ATOM 1558 C C . GLU B 1 16 ? -15.922 32.812 13.383 1 45.66 16 GLU B C 1
ATOM 1560 O O . GLU B 1 16 ? -15.859 32.125 14.406 1 45.66 16 GLU B O 1
ATOM 1565 N N . THR B 1 17 ? -16.906 32.25 12.797 1 50.66 17 THR B N 1
ATOM 1566 C CA . THR B 1 17 ? -17.109 30.812 12.578 1 50.66 17 THR B CA 1
ATOM 1567 C C . THR B 1 17 ? -15.773 30.078 12.523 1 50.66 17 THR B C 1
ATOM 1569 O O . THR B 1 17 ? -15.016 30.234 11.562 1 50.66 17 THR B O 1
ATOM 1572 N N . ARG B 1 18 ? -15.055 30.047 13.641 1 60.28 18 ARG B N 1
ATOM 1573 C CA . ARG B 1 18 ? -13.781 29.344 13.742 1 60.28 18 ARG B CA 1
ATOM 1574 C C . ARG B 1 18 ? -13.828 28.031 12.961 1 60.28 18 ARG B C 1
ATOM 1576 O O . ARG B 1 18 ? -14.797 27.281 13.047 1 60.28 18 ARG B O 1
ATOM 1583 N N . THR B 1 19 ? -13.172 27.938 11.938 1 75.19 19 THR B N 1
ATOM 1584 C CA . THR B 1 19 ? -12.984 26.719 11.172 1 75.19 19 THR B CA 1
ATOM 1585 C C . THR B 1 19 ? -12.641 25.547 12.094 1 75.19 19 THR B C 1
ATOM 1587 O O . THR B 1 19 ? -11.703 25.641 12.891 1 75.19 19 THR B O 1
ATOM 1590 N N . LYS B 1 20 ? -13.617 24.75 12.344 1 89.5 20 LYS B N 1
ATOM 1591 C CA . LYS B 1 20 ? -13.391 23.578 13.195 1 89.5 20 LYS B CA 1
ATOM 1592 C C . LYS B 1 20 ? -12.742 22.453 12.414 1 89.5 20 LYS B C 1
ATOM 1594 O O . LYS B 1 20 ? -13.352 21.891 11.5 1 89.5 20 LYS B O 1
ATOM 1599 N N . TRP B 1 21 ? -11.43 22.297 12.617 1 96.38 21 TRP B N 1
ATOM 1600 C CA . TRP B 1 21 ? -10.695 21.172 12.047 1 96.38 21 TRP B CA 1
ATOM 1601 C C . TRP B 1 21 ? -10.914 19.906 12.867 1 96.38 21 TRP B C 1
ATOM 1603 O O . TRP B 1 21 ? -10.766 19.922 14.094 1 96.38 21 TRP B O 1
ATOM 1613 N N . ILE B 1 22 ? -11.32 18.844 12.25 1 97.38 22 ILE B N 1
ATOM 1614 C CA . ILE B 1 22 ? -11.477 17.547 12.914 1 97.38 22 ILE B CA 1
ATOM 1615 C C . ILE B 1 22 ? -10.43 16.578 12.391 1 97.38 22 ILE B C 1
ATOM 1617 O O . ILE B 1 22 ? -10.445 16.219 11.211 1 97.38 22 ILE B O 1
ATOM 1621 N N . PHE B 1 23 ? -9.484 16.203 13.258 1 98.25 23 PHE B N 1
ATOM 1622 C CA . PHE B 1 23 ? -8.469 15.211 12.93 1 98.25 23 PHE B CA 1
ATOM 1623 C C . PHE B 1 23 ? -8.898 13.828 13.383 1 98.25 23 PHE B C 1
ATOM 1625 O O . PHE B 1 23 ? -9.266 13.625 14.539 1 98.25 23 PHE B O 1
ATOM 1632 N N . ARG B 1 24 ? -8.852 12.844 12.43 1 97.75 24 ARG B N 1
ATOM 1633 C CA . ARG B 1 24 ? -9.352 11.531 12.82 1 97.75 24 ARG B CA 1
ATOM 1634 C C . ARG B 1 24 ? -8.703 10.43 12 1 97.75 24 ARG B C 1
ATOM 1636 O O . ARG B 1 24 ? -8.062 10.703 10.984 1 97.75 24 ARG B O 1
ATOM 1643 N N . GLU B 1 25 ? -8.852 9.219 12.469 1 97.94 25 GLU B N 1
ATOM 1644 C CA . GLU B 1 25 ? -8.508 8.039 11.695 1 97.94 25 GLU B CA 1
ATOM 1645 C C . GLU B 1 25 ? -9.414 7.895 10.469 1 97.94 25 GLU B C 1
ATOM 1647 O O . GLU B 1 25 ? -10.625 8.102 10.562 1 97.94 25 GLU B O 1
ATOM 1652 N N . PRO B 1 26 ? -8.812 7.582 9.32 1 97.94 26 PRO B N 1
ATOM 1653 C CA . PRO B 1 26 ? -9.68 7.355 8.164 1 97.94 26 PRO B CA 1
ATOM 1654 C C . PRO B 1 26 ? -10.539 6.102 8.305 1 97.94 26 PRO B C 1
ATOM 1656 O O . PRO B 1 26 ? -10.219 5.219 9.109 1 97.94 26 PRO B O 1
ATOM 1659 N N . LYS B 1 27 ? -11.617 6.129 7.559 1 94.81 27 LYS B N 1
ATOM 1660 C CA . LYS B 1 27 ? -12.508 4.969 7.488 1 94.81 27 LYS B CA 1
ATOM 1661 C C . LYS B 1 27 ? -12.734 4.539 6.039 1 94.81 27 LYS B C 1
ATOM 1663 O O . LYS B 1 27 ? -12.391 5.273 5.109 1 94.81 27 LYS B O 1
ATOM 1668 N N . ILE B 1 28 ? -13.242 3.398 5.926 1 91.25 28 ILE B N 1
ATOM 1669 C CA . ILE B 1 28 ? -13.414 2.768 4.621 1 91.25 28 ILE B CA 1
ATOM 1670 C C . ILE B 1 28 ? -14.227 3.684 3.707 1 91.25 28 ILE B C 1
ATOM 1672 O O . ILE B 1 28 ? -13.977 3.75 2.502 1 91.25 28 ILE B O 1
ATOM 1676 N N . SER B 1 29 ? -15.133 4.477 4.168 1 89.31 29 SER B N 1
ATOM 1677 C CA . SER B 1 29 ? -16.031 5.324 3.387 1 89.31 29 SER B CA 1
ATOM 1678 C C . SER B 1 29 ? -15.297 6.559 2.867 1 89.31 29 SER B C 1
ATOM 1680 O O . SER B 1 29 ? -15.812 7.281 2.01 1 89.31 29 SER B O 1
ATOM 1682 N N . ASP B 1 30 ? -14.062 6.758 3.299 1 93.44 30 ASP B N 1
ATOM 1683 C CA . ASP B 1 30 ? -13.32 7.949 2.902 1 93.44 30 ASP B CA 1
ATOM 1684 C C . ASP B 1 30 ? -12.57 7.723 1.589 1 93.44 30 ASP B C 1
ATOM 1686 O O . ASP B 1 30 ? -12.023 8.664 1.013 1 93.44 30 ASP B O 1
ATOM 1690 N N . GLY B 1 31 ? -12.516 6.43 1.134 1 90.81 31 GLY B N 1
ATOM 1691 C CA . GLY B 1 31 ? -11.633 6.039 0.048 1 90.81 31 GLY B CA 1
ATOM 1692 C C . GLY B 1 31 ? -11.805 6.891 -1.197 1 90.81 31 GLY B C 1
ATOM 1693 O O . GLY B 1 31 ? -10.82 7.352 -1.78 1 90.81 31 GLY B O 1
ATOM 1694 N N . ASP B 1 32 ? -12.969 7.137 -1.645 1 90.06 32 ASP B N 1
ATOM 1695 C CA . ASP B 1 32 ? -13.234 7.891 -2.865 1 90.06 32 ASP B CA 1
ATOM 1696 C C . ASP B 1 32 ? -12.891 9.367 -2.684 1 90.06 32 ASP B C 1
ATOM 1698 O O . ASP B 1 32 ? -12.367 10.008 -3.602 1 90.06 32 ASP B O 1
ATOM 1702 N N . ASP B 1 33 ? -13.227 9.898 -1.557 1 93.06 33 ASP B N 1
ATOM 1703 C CA . ASP B 1 33 ? -12.906 11.289 -1.28 1 93.06 33 ASP B CA 1
ATOM 1704 C C . ASP B 1 33 ? -11.398 11.508 -1.215 1 93.06 33 ASP B C 1
ATOM 1706 O O . ASP B 1 33 ? -10.898 12.547 -1.653 1 93.06 33 ASP B O 1
ATOM 1710 N N . ILE B 1 34 ? -10.727 10.508 -0.675 1 95.94 34 ILE B N 1
ATOM 1711 C CA . ILE B 1 34 ? -9.273 10.57 -0.63 1 95.94 34 ILE B CA 1
ATOM 1712 C C . ILE B 1 34 ? -8.711 10.531 -2.049 1 95.94 34 ILE B C 1
ATOM 1714 O O . ILE B 1 34 ? -7.781 11.281 -2.375 1 95.94 34 ILE B O 1
ATOM 1718 N N . TYR B 1 35 ? -9.305 9.695 -2.84 1 94.75 35 TYR B N 1
ATOM 1719 C CA . TYR B 1 35 ? -8.898 9.641 -4.242 1 94.75 35 TYR B CA 1
ATOM 1720 C C . TYR B 1 35 ? -9.031 11.016 -4.895 1 94.75 35 TYR B C 1
ATOM 1722 O O . TYR B 1 35 ? -8.109 11.484 -5.562 1 94.75 35 TYR B O 1
ATOM 1730 N N . SER B 1 36 ? -10.156 11.711 -4.68 1 94.81 36 SER B N 1
ATOM 1731 C CA . SER B 1 36 ? -10.406 13.031 -5.242 1 94.81 36 SER B CA 1
ATOM 1732 C C . SER B 1 36 ? -9.422 14.062 -4.691 1 94.81 36 SER B C 1
ATOM 1734 O O . SER B 1 36 ? -8.938 14.914 -5.434 1 94.81 36 SER B O 1
ATOM 1736 N N . LEU B 1 37 ? -9.156 13.945 -3.436 1 97.38 37 LEU B N 1
ATOM 1737 C CA . LEU B 1 37 ? -8.188 14.844 -2.805 1 97.38 37 LEU B CA 1
ATOM 1738 C C . LEU B 1 37 ? -6.816 14.711 -3.455 1 97.38 37 LEU B C 1
ATOM 1740 O O . LEU B 1 37 ? -6.203 15.711 -3.83 1 97.38 37 LEU B O 1
ATOM 1744 N N . ILE B 1 38 ? -6.379 13.461 -3.6 1 96.94 38 ILE B N 1
ATOM 1745 C CA . ILE B 1 38 ? -5.051 13.211 -4.156 1 96.94 38 ILE B CA 1
ATOM 1746 C C . ILE B 1 38 ? -5 13.703 -5.602 1 96.94 38 ILE B C 1
ATOM 1748 O O . ILE B 1 38 ? -3.996 14.281 -6.031 1 96.94 38 ILE B O 1
ATOM 1752 N N . ALA B 1 39 ? -6.078 13.547 -6.281 1 95.94 39 ALA B N 1
ATOM 1753 C CA . ALA B 1 39 ? -6.168 14.016 -7.66 1 95.94 39 ALA B CA 1
ATOM 1754 C C . ALA B 1 39 ? -5.984 15.531 -7.738 1 95.94 39 ALA B C 1
ATOM 1756 O O . ALA B 1 39 ? -5.461 16.047 -8.727 1 95.94 39 ALA B O 1
ATOM 1757 N N . ASP B 1 40 ? -6.332 16.219 -6.719 1 96.38 40 ASP B N 1
ATOM 1758 C CA . ASP B 1 40 ? -6.246 17.672 -6.672 1 96.38 40 ASP B CA 1
ATOM 1759 C C . ASP B 1 40 ? -4.883 18.141 -6.156 1 96.38 40 ASP B C 1
ATOM 1761 O O . ASP B 1 40 ? -4.656 19.328 -5.969 1 96.38 40 ASP B O 1
ATOM 1765 N N . CYS B 1 41 ? -3.986 17.203 -5.918 1 96.06 41 CYS B N 1
ATOM 1766 C CA . CYS B 1 41 ? -2.729 17.562 -5.273 1 96.06 41 CYS B CA 1
ATOM 1767 C C . CYS B 1 41 ? -1.538 17.125 -6.125 1 96.06 41 CYS B C 1
ATOM 1769 O O . CYS B 1 41 ? -0.646 16.422 -5.641 1 96.06 41 CYS B O 1
ATOM 1771 N N . PRO B 1 42 ? -1.483 17.578 -7.32 1 90.62 42 PRO B N 1
ATOM 1772 C CA . PRO B 1 42 ? -0.214 17.328 -8.008 1 90.62 42 PRO B CA 1
ATOM 1773 C C . PRO B 1 42 ? 0.984 17.922 -7.27 1 90.62 42 PRO B C 1
ATOM 1775 O O . PRO B 1 42 ? 0.852 18.953 -6.594 1 90.62 42 PRO B O 1
ATOM 1778 N N . PRO B 1 43 ? 2.119 17.156 -7.398 1 88.38 43 PRO B N 1
ATOM 1779 C CA . PRO B 1 43 ? 2.508 16.047 -8.289 1 88.38 43 PRO B CA 1
ATOM 1780 C C . PRO B 1 43 ? 2.385 14.688 -7.629 1 88.38 43 PRO B C 1
ATOM 1782 O O . PRO B 1 43 ? 3.113 13.758 -7.984 1 88.38 43 PRO B O 1
ATOM 1785 N N . LEU B 1 44 ? 1.519 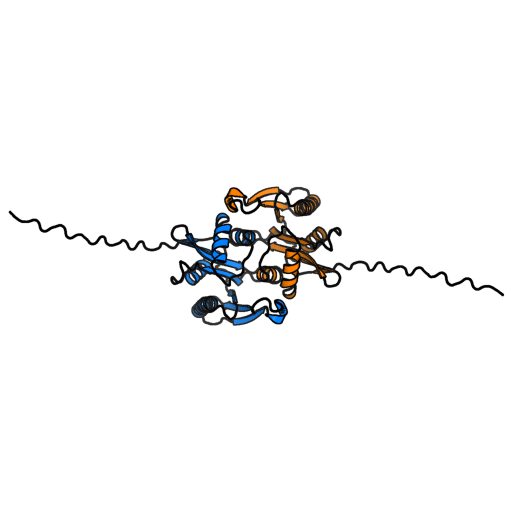14.578 -6.586 1 94.25 44 LEU B N 1
ATOM 1786 C CA . LEU B 1 44 ? 1.357 13.281 -5.934 1 94.25 44 LEU B CA 1
ATOM 1787 C C . LEU B 1 44 ? 0.971 12.211 -6.949 1 94.25 44 LEU B C 1
ATOM 1789 O O . LEU B 1 44 ? 0.172 12.461 -7.852 1 94.25 44 LEU B O 1
ATOM 1793 N N . ASP B 1 45 ? 1.533 11.078 -6.719 1 93.56 45 ASP B N 1
ATOM 1794 C CA . ASP B 1 45 ? 1.177 9.945 -7.57 1 93.56 45 ASP B CA 1
ATOM 1795 C C . ASP B 1 45 ? -0.28 9.539 -7.359 1 93.56 45 ASP B C 1
ATOM 1797 O O . ASP B 1 45 ? -0.761 9.5 -6.223 1 93.56 45 ASP B O 1
ATOM 1801 N N . MET B 1 46 ? -0.879 9.242 -8.484 1 94.62 46 MET B N 1
ATOM 1802 C CA . MET B 1 46 ? -2.215 8.664 -8.398 1 94.62 46 MET B CA 1
ATOM 1803 C C . MET B 1 46 ? -2.139 7.148 -8.219 1 94.62 46 MET B C 1
ATOM 1805 O O . MET B 1 46 ? -1.342 6.48 -8.875 1 94.62 46 MET B O 1
ATOM 1809 N N . ASN B 1 47 ? -2.859 6.688 -7.301 1 95.56 47 ASN B N 1
ATOM 1810 C CA . ASN B 1 47 ? -3.131 5.266 -7.141 1 95.56 47 ASN B CA 1
ATOM 1811 C C . ASN B 1 47 ? -4.617 4.957 -7.285 1 95.56 47 ASN B C 1
ATOM 1813 O O . ASN B 1 47 ? -5.438 5.871 -7.402 1 95.56 47 ASN B O 1
ATOM 1817 N N . SER B 1 48 ? -4.941 3.695 -7.324 1 92.56 48 SER B N 1
ATOM 1818 C CA . SER B 1 48 ? -6.344 3.311 -7.453 1 92.56 48 SER B CA 1
ATOM 1819 C C . SER B 1 48 ? -7.133 3.682 -6.203 1 92.56 48 SER B C 1
ATOM 1821 O O . SER B 1 48 ? -6.562 3.844 -5.125 1 92.56 48 SER B O 1
ATOM 1823 N N . SER B 1 49 ? -8.453 3.871 -6.402 1 91.69 49 SER B N 1
ATOM 1824 C CA . SER B 1 49 ? -9.328 4.039 -5.246 1 91.69 49 SER B CA 1
ATOM 1825 C C . SER B 1 49 ? -9.195 2.871 -4.277 1 91.69 49 SER B C 1
ATOM 1827 O O . SER B 1 49 ? -9.219 3.062 -3.059 1 91.69 49 SER B O 1
ATOM 1829 N N . TYR B 1 50 ? -9 1.71 -4.797 1 93.44 50 TYR B N 1
ATOM 1830 C CA . TYR B 1 50 ? -8.859 0.521 -3.967 1 93.44 50 TYR B CA 1
ATOM 1831 C C . TYR B 1 50 ? -7.625 0.627 -3.074 1 93.44 50 TYR B C 1
ATOM 1833 O O . TYR B 1 50 ? -7.668 0.258 -1.899 1 93.44 50 TYR B O 1
ATOM 1841 N N . CYS B 1 51 ? -6.574 1.1 -3.588 1 95.81 51 CYS B N 1
ATOM 1842 C CA . CYS B 1 51 ? -5.383 1.325 -2.781 1 95.81 51 CYS B CA 1
ATOM 1843 C C . CYS B 1 51 ? -5.684 2.244 -1.604 1 95.81 51 CYS B C 1
ATOM 1845 O O . CYS B 1 51 ? -5.246 1.988 -0.482 1 95.81 51 CYS B O 1
ATOM 1847 N N . ASN B 1 52 ? -6.438 3.299 -1.884 1 94.81 52 ASN B N 1
ATOM 1848 C CA . ASN B 1 52 ? -6.805 4.227 -0.818 1 94.81 52 ASN B CA 1
ATOM 1849 C C . ASN B 1 52 ? -7.715 3.564 0.214 1 94.81 52 ASN B C 1
ATOM 1851 O O . ASN B 1 52 ? -7.645 3.879 1.403 1 94.81 52 ASN B O 1
ATOM 1855 N N . PHE B 1 53 ? -8.555 2.697 -0.255 1 94.88 53 PHE B N 1
ATOM 1856 C CA . PHE B 1 53 ? -9.391 1.936 0.661 1 94.88 53 PHE B CA 1
ATOM 1857 C C . PHE B 1 53 ? -8.547 1.062 1.576 1 94.88 53 PHE B C 1
ATOM 1859 O O . PHE B 1 53 ? -8.781 1.005 2.785 1 94.88 53 PHE B O 1
ATOM 1866 N N . LEU B 1 54 ? -7.547 0.424 1.044 1 96.75 54 LEU B N 1
ATOM 1867 C CA . LEU B 1 54 ? -6.656 -0.398 1.854 1 96.75 54 LEU B CA 1
ATOM 1868 C C . LEU B 1 54 ? -5.926 0.451 2.891 1 96.75 54 LEU B C 1
ATOM 1870 O O . LEU B 1 54 ? -5.828 0.062 4.059 1 96.75 54 LEU B O 1
ATOM 1874 N N . GLN B 1 55 ? -5.449 1.629 2.496 1 97.06 55 GLN B N 1
ATOM 1875 C CA . GLN B 1 55 ? -4.773 2.539 3.416 1 97.06 55 GLN B CA 1
ATOM 1876 C C . GLN B 1 55 ? -5.711 2.982 4.535 1 97.06 55 GLN B C 1
ATOM 1878 O O . GLN B 1 55 ? -5.305 3.07 5.695 1 97.06 55 GLN B O 1
ATOM 1883 N N . SER B 1 56 ? -6.988 3.146 4.168 1 96.38 56 SER B N 1
ATOM 1884 C CA . SER B 1 56 ? -7.965 3.701 5.098 1 96.38 56 SER B CA 1
ATOM 1885 C C . SER B 1 56 ? -8.547 2.617 6 1 96.38 56 SER B C 1
ATOM 1887 O O . SER B 1 56 ? -9.297 2.914 6.934 1 96.38 56 SER B O 1
ATOM 1889 N N . THR B 1 57 ? -8.234 1.367 5.742 1 96.12 57 THR B N 1
ATOM 1890 C CA . THR B 1 57 ? -8.781 0.278 6.543 1 96.12 57 THR B CA 1
ATOM 1891 C C . THR B 1 57 ? -7.668 -0.501 7.238 1 96.12 57 THR B C 1
ATOM 1893 O O . THR B 1 57 ? -7.469 -0.364 8.445 1 96.12 57 THR B O 1
ATOM 1896 N N . HIS B 1 58 ? -6.809 -1.061 6.441 1 98 58 HIS B N 1
ATOM 1897 C CA . HIS B 1 58 ? -5.758 -1.892 7.023 1 98 58 HIS B CA 1
ATOM 1898 C C . HIS B 1 58 ? -4.711 -1.04 7.734 1 98 58 HIS B C 1
ATOM 1900 O O . HIS B 1 58 ? -4.105 -1.481 8.711 1 98 58 HIS B O 1
ATOM 1906 N N . PHE B 1 59 ? -4.516 0.174 7.262 1 98.31 59 PHE B N 1
ATOM 1907 C CA . PHE B 1 59 ? -3.463 1.029 7.797 1 98.31 59 PHE B CA 1
ATOM 1908 C C . PHE B 1 59 ? -4.051 2.305 8.391 1 98.31 59 PHE B C 1
ATOM 1910 O O . PHE B 1 59 ? -3.416 3.361 8.359 1 98.31 59 PHE B O 1
ATOM 1917 N N . SER B 1 60 ? -5.266 2.238 8.828 1 98.06 60 SER B N 1
ATOM 1918 C CA . SER B 1 60 ? -5.965 3.406 9.352 1 98.06 60 SER B CA 1
ATOM 1919 C C . SER B 1 60 ? -5.289 3.945 10.602 1 98.06 60 SER B C 1
ATOM 1921 O O . SER B 1 60 ? -5.223 5.16 10.805 1 98.06 60 SER B O 1
ATOM 1923 N N . LYS B 1 61 ? -4.684 3.125 11.414 1 98.12 61 LYS B N 1
ATOM 1924 C CA . LYS B 1 61 ? -4.09 3.531 12.68 1 98.12 61 LYS B CA 1
ATOM 1925 C C . LYS B 1 61 ? -2.805 4.324 12.461 1 98.12 61 LYS B C 1
ATOM 1927 O O . LYS B 1 61 ? -2.365 5.062 13.344 1 98.12 61 LYS B O 1
ATOM 1932 N N . THR B 1 62 ? -2.252 4.141 11.305 1 98.69 62 THR B N 1
ATOM 1933 C CA . THR B 1 62 ? -1.018 4.848 10.984 1 98.69 62 THR B CA 1
ATOM 1934 C C . THR B 1 62 ? -1.271 5.93 9.938 1 98.69 62 THR B C 1
ATOM 1936 O O . THR B 1 62 ? -0.333 6.434 9.32 1 98.69 62 THR B O 1
ATOM 1939 N N . SER B 1 63 ? -2.52 6.203 9.695 1 98.75 63 SER B N 1
ATOM 1940 C CA . SER B 1 63 ? -2.936 7.273 8.789 1 98.75 63 SER B CA 1
ATOM 1941 C C . SER B 1 63 ? -3.82 8.289 9.508 1 98.75 63 SER B C 1
ATOM 1943 O O . SER B 1 63 ? -4.285 8.031 10.625 1 98.75 63 SER B O 1
ATOM 1945 N N . ILE B 1 64 ? -3.977 9.438 8.828 1 98.81 64 ILE B N 1
ATOM 1946 C CA . ILE B 1 64 ? -4.789 10.469 9.469 1 98.81 64 ILE B CA 1
ATOM 1947 C C . ILE B 1 64 ? -5.465 11.328 8.406 1 98.81 64 ILE B C 1
ATOM 1949 O O . ILE B 1 64 ? -4.906 11.547 7.332 1 98.81 64 ILE B O 1
ATOM 1953 N N . LEU B 1 65 ? -6.629 11.68 8.727 1 98.31 65 LEU B N 1
ATOM 1954 C CA . LEU B 1 65 ? -7.445 12.547 7.895 1 98.31 65 LEU B CA 1
ATOM 1955 C C . LEU B 1 65 ? -7.891 13.789 8.672 1 98.31 65 LEU B C 1
ATOM 1957 O O . LEU B 1 65 ? -8.117 13.719 9.883 1 98.31 65 LEU B O 1
ATOM 1961 N N . VAL B 1 66 ? -7.938 14.938 7.98 1 98.56 66 VAL B N 1
ATOM 1962 C CA . VAL B 1 66 ? -8.508 16.141 8.57 1 98.56 66 VAL B CA 1
ATOM 1963 C C . VAL B 1 66 ? -9.656 16.656 7.699 1 98.56 66 VAL B C 1
ATOM 1965 O O . VAL B 1 66 ? -9.57 16.625 6.469 1 98.56 66 VAL B O 1
ATOM 1968 N N . GLU B 1 67 ? -10.688 16.984 8.305 1 97.56 67 GLU B N 1
ATOM 1969 C CA . GLU B 1 67 ? -11.844 17.5 7.578 1 97.56 67 GLU B CA 1
ATOM 1970 C C . GLU B 1 67 ? -12.297 18.844 8.148 1 97.56 67 GLU B C 1
ATOM 1972 O O . GLU B 1 67 ? -11.961 19.188 9.281 1 97.56 67 GLU B O 1
ATOM 1977 N N . CYS B 1 68 ? -12.891 19.562 7.301 1 95 68 CYS B N 1
ATOM 1978 C CA . CYS B 1 68 ? -13.523 20.844 7.609 1 95 68 CYS B CA 1
ATOM 1979 C C . CYS B 1 68 ? -14.867 20.969 6.906 1 95 68 CYS B C 1
ATOM 1981 O O . CYS B 1 68 ? -14.961 20.797 5.691 1 95 68 CYS B O 1
ATOM 1983 N N . ASN B 1 69 ? -15.961 21.281 7.656 1 89.38 69 ASN B N 1
ATOM 1984 C CA . ASN B 1 69 ? -17.297 21.422 7.102 1 89.38 69 ASN B CA 1
ATOM 1985 C C . ASN B 1 69 ? -17.688 20.234 6.242 1 89.38 69 ASN B C 1
ATOM 1987 O O . ASN B 1 69 ? -18.141 20.391 5.10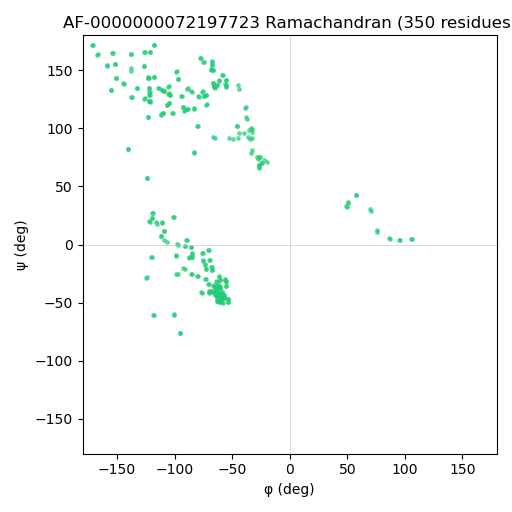9 1 89.38 69 ASN B O 1
ATOM 1991 N N . ASN B 1 70 ? -17.266 19.031 6.629 1 87.56 70 ASN B N 1
ATOM 1992 C CA . ASN B 1 70 ? -17.609 17.75 6.02 1 87.56 70 ASN B CA 1
ATOM 1993 C C . ASN B 1 70 ? -16.859 17.531 4.707 1 87.56 70 ASN B C 1
ATOM 1995 O O . ASN B 1 70 ? -17.219 16.641 3.922 1 87.56 70 ASN B O 1
ATOM 1999 N N . ASP B 1 71 ? -15.891 18.438 4.52 1 92.69 71 ASP B N 1
ATOM 2000 C CA . ASP B 1 71 ? -14.984 18.266 3.391 1 92.69 71 ASP B CA 1
ATOM 2001 C C . ASP B 1 71 ? -13.617 17.766 3.855 1 92.69 71 ASP B C 1
ATOM 2003 O O . ASP B 1 71 ? -13.094 18.219 4.875 1 92.69 71 ASP B O 1
ATOM 2007 N N . ILE B 1 72 ? -13.117 16.797 3.082 1 96.38 72 ILE B N 1
ATOM 2008 C CA . ILE B 1 72 ? -11.773 16.344 3.424 1 96.38 72 ILE B CA 1
ATOM 2009 C C . ILE B 1 72 ? -10.75 17.406 3.037 1 96.38 72 ILE B C 1
ATOM 2011 O O . ILE B 1 72 ? -10.672 17.797 1.872 1 96.38 72 ILE B O 1
ATOM 2015 N N . ALA B 1 73 ? -10.023 17.891 3.986 1 97.94 73 ALA B N 1
ATOM 2016 C CA . ALA B 1 73 ? -9.047 18.953 3.791 1 97.94 73 ALA B CA 1
ATOM 2017 C C . ALA B 1 73 ? -7.637 18.391 3.627 1 97.94 73 ALA B C 1
ATOM 2019 O O . ALA B 1 73 ? -6.781 19.016 3.004 1 97.94 73 ALA B O 1
ATOM 2020 N N . GLY B 1 74 ? -7.395 17.188 4.176 1 98.62 74 GLY B N 1
ATOM 2021 C CA . GLY B 1 74 ? -6.074 16.594 4.09 1 98.62 74 GLY B CA 1
ATOM 2022 C C . GLY B 1 74 ? -6.055 15.133 4.48 1 98.62 74 GLY B C 1
ATOM 2023 O O . GLY B 1 74 ? -7.008 14.633 5.086 1 98.62 74 GLY B O 1
ATOM 2024 N N . PHE B 1 75 ? -5.059 14.531 4.121 1 98.75 75 PHE B N 1
ATOM 2025 C CA . PHE B 1 75 ? -4.863 13.102 4.355 1 98.75 75 PHE B CA 1
ATOM 2026 C C . PHE B 1 75 ? -3.379 12.758 4.375 1 98.75 75 P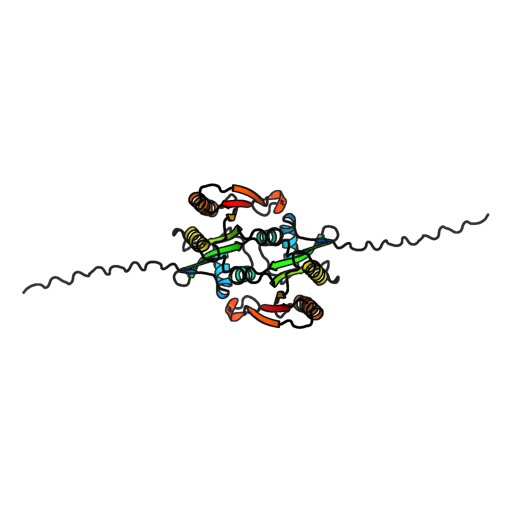HE B C 1
ATOM 2028 O O . PHE B 1 75 ? -2.609 13.258 3.551 1 98.75 75 PHE B O 1
ATOM 2035 N N . ILE B 1 76 ? -2.961 11.992 5.367 1 98.88 76 ILE B N 1
ATOM 2036 C CA . ILE B 1 76 ? -1.636 11.391 5.398 1 98.88 76 ILE B CA 1
ATOM 2037 C C . ILE B 1 76 ? -1.768 9.867 5.496 1 98.88 76 ILE B C 1
ATOM 2039 O O . ILE B 1 76 ? -2.453 9.359 6.387 1 98.88 76 ILE B O 1
ATOM 2043 N N . SER B 1 77 ? -1.193 9.164 4.562 1 98.75 77 SER B N 1
ATOM 2044 C CA . SER B 1 77 ? -1.093 7.715 4.664 1 98.75 77 SER B CA 1
ATOM 2045 C C . SER B 1 77 ? 0.278 7.293 5.184 1 98.75 77 SER B C 1
ATOM 2047 O O . SER B 1 77 ? 1.272 7.984 4.961 1 98.75 77 SER B O 1
ATOM 2049 N N . GLY B 1 78 ? 0.323 6.227 5.871 1 98.62 78 GLY B N 1
ATOM 2050 C CA . GLY B 1 78 ? 1.562 5.652 6.371 1 98.62 78 GLY B CA 1
ATOM 2051 C C . GLY B 1 78 ? 1.376 4.277 6.984 1 98.62 78 GLY B C 1
ATOM 2052 O O . GLY B 1 78 ? 0.248 3.799 7.117 1 98.62 78 GLY B O 1
ATOM 2053 N N . TYR B 1 79 ? 2.463 3.67 7.289 1 98.75 79 TYR B N 1
ATOM 2054 C CA . TYR B 1 79 ? 2.465 2.367 7.949 1 98.75 79 TYR B CA 1
ATOM 2055 C C . TYR B 1 79 ? 3.793 2.113 8.648 1 98.75 79 TYR B C 1
ATOM 2057 O O . TYR B 1 79 ? 4.809 2.729 8.312 1 98.75 79 TYR B O 1
ATOM 2065 N N . GLN B 1 80 ? 3.691 1.302 9.641 1 98.56 80 GLN B N 1
ATOM 2066 C CA . GLN B 1 80 ? 4.938 0.795 10.203 1 98.56 80 GLN B CA 1
ATOM 2067 C C . GLN B 1 80 ? 5.562 -0.264 9.305 1 98.56 80 GLN B C 1
ATOM 2069 O O . GLN B 1 80 ? 4.879 -1.183 8.844 1 98.56 80 GLN B O 1
ATOM 2074 N N . LYS B 1 81 ? 6.855 -0.103 9.055 1 98.38 81 LYS B N 1
ATOM 2075 C CA . LYS B 1 81 ? 7.512 -1.048 8.148 1 98.38 81 LYS B CA 1
ATOM 2076 C C . LYS B 1 81 ? 7.492 -2.461 8.727 1 98.38 81 LYS B C 1
ATOM 2078 O O . LYS B 1 81 ? 7.789 -2.66 9.906 1 98.38 81 LYS B O 1
ATOM 2083 N N . PRO B 1 82 ? 7.199 -3.43 7.863 1 97.19 82 PRO B N 1
ATOM 2084 C CA . PRO B 1 82 ? 7.051 -4.797 8.367 1 97.19 82 PRO B CA 1
ATOM 2085 C C . PRO B 1 82 ? 8.32 -5.328 9.023 1 97.19 82 PRO B C 1
ATOM 2087 O O . PRO B 1 82 ? 8.25 -6.043 10.023 1 97.19 82 PRO B O 1
ATOM 2090 N N . ASP B 1 83 ? 9.516 -4.891 8.57 1 95.94 83 ASP B N 1
ATOM 2091 C CA . ASP B 1 83 ? 10.766 -5.438 9.078 1 95.94 83 ASP B CA 1
ATOM 2092 C C . ASP B 1 83 ? 11.375 -4.527 10.148 1 95.94 83 ASP B C 1
ATOM 2094 O O . ASP B 1 83 ? 12.375 -4.875 10.773 1 95.94 83 ASP B O 1
ATOM 2098 N N . GLU B 1 84 ? 10.828 -3.367 10.305 1 97.56 84 GLU B N 1
ATOM 2099 C CA . GLU B 1 84 ? 11.266 -2.381 11.289 1 97.56 84 GLU B CA 1
ATOM 2100 C C . GLU B 1 84 ? 10.078 -1.673 11.93 1 97.56 84 GLU B C 1
ATOM 2102 O O . GLU B 1 84 ? 9.797 -0.515 11.617 1 97.56 84 GLU B O 1
ATOM 2107 N N . GLN B 1 85 ? 9.523 -2.277 12.867 1 96.56 85 GLN B N 1
ATOM 2108 C CA . GLN B 1 85 ? 8.234 -1.847 13.406 1 96.56 85 GLN B CA 1
ATOM 2109 C C . GLN B 1 85 ? 8.375 -0.528 14.164 1 96.56 85 GLN B C 1
ATOM 2111 O O . GLN B 1 85 ? 7.371 0.126 14.469 1 96.56 85 GLN B O 1
ATOM 2116 N N . GLU B 1 86 ? 9.562 -0.089 14.477 1 98.25 86 GLU B N 1
ATOM 2117 C CA . GLU B 1 86 ? 9.773 1.19 15.148 1 98.25 86 GLU B CA 1
ATOM 2118 C C . GLU B 1 86 ? 9.844 2.336 14.141 1 98.25 86 GLU B C 1
ATOM 2120 O O . GLU B 1 86 ? 9.953 3.502 14.531 1 98.25 86 GLU B O 1
ATOM 2125 N N . VAL B 1 87 ? 9.758 2.002 12.852 1 98.75 87 VAL B N 1
ATOM 2126 C CA . VAL B 1 87 ? 9.844 3.008 11.797 1 98.75 87 VAL B CA 1
ATOM 2127 C C . VAL B 1 87 ? 8.453 3.229 11.188 1 98.75 87 VAL B C 1
ATOM 2129 O O . VAL B 1 87 ? 7.832 2.289 10.688 1 98.75 87 VAL B O 1
ATOM 2132 N N . LEU B 1 88 ? 7.977 4.43 11.281 1 98.88 88 LEU B N 1
ATOM 2133 C CA . LEU B 1 88 ? 6.781 4.844 10.547 1 98.88 88 LEU B CA 1
ATOM 2134 C C . LEU B 1 88 ? 7.148 5.43 9.195 1 98.88 88 LEU B C 1
ATOM 2136 O O . LEU B 1 88 ? 7.852 6.441 9.117 1 98.88 88 LEU B O 1
ATOM 2140 N N . PHE B 1 89 ? 6.738 4.773 8.18 1 98.88 89 PHE B N 1
ATOM 2141 C CA . PHE B 1 89 ? 6.902 5.301 6.828 1 98.88 89 PHE B CA 1
ATOM 2142 C C . PHE B 1 89 ? 5.711 6.164 6.434 1 98.88 89 PHE B C 1
ATOM 2144 O O . PHE B 1 89 ? 4.574 5.684 6.402 1 98.88 89 PHE B O 1
ATOM 2151 N N . VAL B 1 90 ? 6.012 7.414 6.219 1 98.88 90 VAL B N 1
ATOM 2152 C CA . VAL B 1 90 ? 4.977 8.328 5.758 1 98.88 90 VAL B CA 1
ATOM 2153 C C . VAL B 1 90 ? 4.992 8.398 4.23 1 98.88 90 VAL B C 1
ATOM 2155 O O . VAL B 1 90 ? 5.984 8.812 3.629 1 98.88 90 VAL B O 1
ATOM 2158 N N . TRP B 1 91 ? 3.873 7.996 3.648 1 98 91 TRP B N 1
ATOM 2159 C CA . TRP B 1 91 ? 3.848 7.793 2.203 1 98 91 TRP B CA 1
ATOM 2160 C C . TRP B 1 91 ? 3.33 9.039 1.487 1 98 91 TRP B C 1
ATOM 2162 O O . TRP B 1 91 ? 4.117 9.875 1.04 1 98 91 TRP B O 1
ATOM 2172 N N . GLN B 1 92 ? 1.957 9.289 1.513 1 97.44 92 GLN B N 1
ATOM 2173 C CA . GLN B 1 92 ? 1.535 10.523 0.852 1 97.44 92 GLN B CA 1
ATOM 2174 C C . GLN B 1 92 ? 0.96 11.516 1.856 1 97.44 92 GLN B C 1
ATOM 2176 O O . GLN B 1 92 ? 0.269 11.125 2.799 1 97.44 92 GLN B O 1
ATOM 2181 N N . VAL B 1 93 ? 1.378 12.656 1.695 1 98.5 93 VAL B N 1
ATOM 2182 C CA . VAL B 1 93 ? 0.831 13.797 2.414 1 98.5 93 VAL B CA 1
ATOM 2183 C C . VAL B 1 93 ? 0.054 14.695 1.45 1 98.5 93 VAL B C 1
ATOM 2185 O O . VAL B 1 93 ? 0.634 15.281 0.535 1 98.5 93 VAL B O 1
ATOM 2188 N N . ALA B 1 94 ? -1.218 14.75 1.654 1 98.44 94 ALA B N 1
ATOM 2189 C CA . ALA B 1 94 ? -2.061 15.562 0.778 1 98.44 94 ALA B CA 1
ATOM 2190 C C . ALA B 1 94 ? -2.82 16.625 1.571 1 98.44 94 ALA B C 1
ATOM 2192 O O . ALA B 1 94 ? -3.424 16.312 2.604 1 98.44 94 ALA B O 1
ATOM 2193 N N . VAL B 1 95 ? -2.723 17.797 1.132 1 98.25 95 VAL B N 1
ATOM 2194 C CA . VAL B 1 95 ? -3.553 18.891 1.63 1 98.25 95 VAL B CA 1
ATOM 2195 C C . VAL B 1 95 ? -4.262 19.578 0.463 1 98.25 95 VAL B C 1
ATOM 2197 O O . VAL B 1 95 ? -3.615 20 -0.501 1 98.25 95 VAL B O 1
ATOM 2200 N N . SER B 1 96 ? -5.555 19.656 0.602 1 97.62 96 SER B N 1
ATOM 2201 C CA . SER B 1 96 ? -6.344 20.281 -0.449 1 97.62 96 SER B CA 1
ATOM 2202 C C . SER B 1 96 ? -5.863 21.703 -0.722 1 97.62 96 SER B C 1
ATOM 2204 O O . SER B 1 96 ? -5.609 22.469 0.21 1 97.62 96 SER B O 1
ATOM 2206 N N . PRO B 1 97 ? -5.809 22.031 -1.997 1 96.81 97 PRO B N 1
ATOM 2207 C CA . PRO B 1 97 ? -5.426 23.406 -2.322 1 96.81 97 PRO B CA 1
ATOM 2208 C C . PRO B 1 97 ? -6.328 24.438 -1.652 1 96.81 97 PRO B C 1
ATOM 2210 O O . PRO B 1 97 ? -5.863 25.516 -1.279 1 96.81 97 PRO B O 1
ATOM 2213 N N . ARG B 1 98 ? -7.535 24.109 -1.436 1 94.62 98 ARG B N 1
ATOM 2214 C CA . ARG B 1 98 ? -8.516 25.016 -0.849 1 94.62 98 ARG B CA 1
ATOM 2215 C C . ARG B 1 98 ? -8.172 25.328 0.605 1 94.62 98 ARG B C 1
ATOM 2217 O O . ARG B 1 98 ? -8.586 26.359 1.141 1 94.62 98 ARG B O 1
ATOM 2224 N N . TYR B 1 99 ? -7.422 24.453 1.163 1 95.88 99 TYR B N 1
ATOM 2225 C CA . TYR B 1 99 ? -7.234 24.578 2.604 1 95.88 99 TYR B CA 1
ATOM 2226 C C . TYR B 1 99 ? -5.758 24.734 2.947 1 95.88 99 TYR B C 1
ATOM 2228 O O . TYR B 1 99 ? -5.344 24.453 4.074 1 95.88 99 TYR B O 1
ATOM 2236 N N . ARG B 1 100 ? -4.984 25.109 2.021 1 95.25 100 ARG B N 1
ATOM 2237 C CA . ARG B 1 100 ? -3.562 25.328 2.281 1 95.25 100 ARG B CA 1
ATOM 2238 C C . ARG B 1 100 ? -3.332 26.625 3.051 1 95.25 100 ARG B C 1
ATOM 2240 O O . ARG B 1 100 ? -4.227 27.469 3.139 1 95.25 100 ARG B O 1
ATOM 2247 N N . GLY B 1 101 ? -2.217 26.719 3.746 1 94.56 101 GLY B N 1
ATOM 2248 C CA . GLY B 1 101 ? -1.872 27.922 4.492 1 94.56 101 GLY B CA 1
ATOM 2249 C C . GLY B 1 101 ? -2.285 27.844 5.953 1 94.56 101 GLY B C 1
ATOM 2250 O O . GLY B 1 101 ? -2.055 28.797 6.711 1 94.56 101 GLY B O 1
ATOM 2251 N N . HIS B 1 102 ? -2.787 26.766 6.352 1 95.75 102 HIS B N 1
ATOM 2252 C CA . HIS B 1 102 ? -3.258 26.625 7.723 1 95.75 102 HIS B CA 1
ATOM 2253 C C . HIS B 1 102 ? -2.381 25.641 8.5 1 95.75 102 HIS B C 1
ATOM 2255 O O . HIS B 1 102 ? -2.734 25.234 9.609 1 95.75 102 HIS B O 1
ATOM 2261 N N . GLY B 1 103 ? -1.304 25.188 7.93 1 97.06 103 GLY B N 1
ATOM 2262 C CA . GLY B 1 103 ? -0.385 24.281 8.609 1 97.06 103 GLY B CA 1
ATOM 2263 C C . GLY B 1 103 ? -0.96 22.906 8.828 1 97.06 103 GLY B C 1
ATOM 2264 O O . GLY B 1 103 ? -0.601 22.219 9.789 1 97.06 103 GLY B O 1
ATOM 2265 N N . LEU B 1 104 ? -1.82 22.453 7.98 1 98.25 104 LEU B N 1
ATOM 2266 C CA . LEU B 1 104 ? -2.576 21.219 8.203 1 98.25 104 LEU B CA 1
ATOM 2267 C C . LEU B 1 104 ? -1.677 20 8.086 1 98.25 104 LEU B C 1
ATOM 2269 O O . LEU B 1 104 ? -1.86 19.016 8.797 1 98.25 104 LEU B O 1
ATOM 2273 N N . ALA B 1 105 ? -0.709 20.047 7.23 1 98.56 105 ALA B N 1
ATOM 2274 C CA . ALA B 1 105 ? 0.181 18.906 7.062 1 98.56 105 ALA B CA 1
ATOM 2275 C C . ALA B 1 105 ? 0.932 18.594 8.352 1 98.56 105 ALA B C 1
ATOM 2277 O O . ALA B 1 105 ? 0.928 17.453 8.82 1 98.56 105 ALA B O 1
ATOM 2278 N N . PHE B 1 106 ? 1.468 19.641 8.859 1 98.44 106 PHE B N 1
ATOM 2279 C CA . PHE B 1 106 ? 2.25 19.453 10.07 1 98.44 106 PHE B CA 1
ATOM 2280 C C . PHE B 1 106 ? 1.345 19.094 11.25 1 98.44 106 PHE B C 1
ATOM 2282 O O . PHE B 1 106 ? 1.698 18.266 12.086 1 98.44 106 PHE B O 1
ATOM 2289 N N . ARG B 1 107 ? 0.19 19.703 11.383 1 98.19 107 ARG B N 1
ATOM 2290 C CA . ARG B 1 107 ? -0.761 19.391 12.438 1 98.19 107 ARG B CA 1
ATOM 2291 C C . ARG B 1 107 ? -1.202 17.938 12.359 1 98.19 107 ARG B C 1
ATOM 2293 O O . ARG B 1 107 ? -1.313 17.25 13.375 1 98.19 107 ARG B O 1
ATOM 2300 N N . MET B 1 108 ? -1.467 17.438 11.102 1 98.75 108 MET B N 1
ATOM 2301 C CA . MET B 1 108 ? -1.805 16.031 10.922 1 98.75 108 MET B CA 1
ATOM 2302 C C . MET B 1 108 ? -0.667 15.133 11.398 1 98.75 108 MET B C 1
ATOM 2304 O O . MET B 1 108 ? -0.891 14.18 12.148 1 98.75 108 MET B O 1
ATOM 2308 N N . LEU B 1 109 ? 0.514 15.5 11.016 1 98.5 109 LEU B N 1
ATOM 2309 C CA . LEU B 1 109 ? 1.678 14.688 11.344 1 98.5 109 LEU B CA 1
ATOM 2310 C C . LEU B 1 109 ? 1.889 14.641 12.859 1 98.5 109 LEU B C 1
ATOM 2312 O O . LEU B 1 109 ? 2.115 13.562 13.422 1 98.5 109 LEU B O 1
ATOM 2316 N N . LYS B 1 110 ? 1.77 15.734 13.492 1 97.69 110 LYS B N 1
ATOM 2317 C CA . LYS B 1 110 ? 1.931 15.812 14.938 1 97.69 110 LYS B CA 1
ATOM 2318 C C . LYS B 1 110 ? 0.862 14.992 15.656 1 97.69 110 LYS B C 1
ATOM 2320 O O . LYS B 1 110 ? 1.171 14.211 16.562 1 97.69 110 LYS B O 1
ATOM 2325 N N . GLU B 1 111 ? -0.366 15.195 15.242 1 98.06 111 GLU B N 1
ATOM 2326 C CA . GLU B 1 111 ? -1.466 14.438 15.82 1 98.06 111 GLU B CA 1
ATOM 2327 C C . GLU B 1 111 ? -1.265 12.938 15.625 1 98.06 111 GLU B C 1
ATOM 2329 O O . GLU B 1 111 ? -1.517 12.141 16.531 1 98.06 111 GLU B O 1
ATOM 2334 N N . LEU B 1 112 ? -0.809 12.555 14.492 1 98.56 112 LEU B N 1
ATOM 2335 C CA . LEU B 1 112 ? -0.57 11.148 14.18 1 98.56 112 LEU B CA 1
ATOM 2336 C C . LEU B 1 112 ? 0.505 10.57 15.094 1 98.56 112 LEU B C 1
ATOM 2338 O O . LEU B 1 112 ? 0.305 9.516 15.695 1 98.56 112 LEU B O 1
ATOM 2342 N N . LEU B 1 113 ? 1.582 11.273 15.273 1 98 113 LEU B N 1
ATOM 2343 C CA . LEU B 1 113 ? 2.746 10.758 15.984 1 98 113 LEU B CA 1
ATOM 2344 C C . LEU B 1 113 ? 2.494 10.734 17.484 1 98 113 LEU B C 1
ATOM 2346 O O . LEU B 1 113 ? 3.219 10.07 18.234 1 98 113 LEU B O 1
ATOM 2350 N N . THR B 1 114 ? 1.453 11.398 17.922 1 96 114 THR B N 1
ATOM 2351 C CA . THR B 1 114 ? 1.154 11.43 19.344 1 96 114 THR B CA 1
ATOM 2352 C C . THR B 1 114 ? 0.098 10.391 19.703 1 96 114 THR B C 1
ATOM 2354 O O . THR B 1 114 ? -0.28 10.25 20.875 1 96 114 THR B O 1
ATOM 2357 N N . ARG B 1 115 ? -0.364 9.664 18.734 1 96.5 115 ARG B N 1
ATOM 2358 C CA . ARG B 1 115 ? -1.316 8.594 19 1 96.5 115 ARG B CA 1
ATOM 2359 C C . ARG B 1 115 ? -0.708 7.531 19.922 1 96.5 115 ARG B C 1
ATOM 2361 O O . ARG B 1 115 ? 0.458 7.168 19.766 1 96.5 115 ARG B O 1
ATOM 2368 N N . GLU B 1 116 ? -1.513 7.059 20.797 1 93 116 GLU B N 1
ATOM 2369 C CA . GLU B 1 116 ? -1.046 6.066 21.75 1 93 116 GLU B CA 1
ATOM 2370 C C . GLU B 1 116 ? -0.561 4.801 21.047 1 93 116 GLU B C 1
ATOM 2372 O O . GLU B 1 116 ? 0.439 4.203 21.453 1 93 116 GLU B O 1
ATOM 2377 N N . GLY B 1 117 ? -1.167 4.406 20.016 1 94.19 117 GLY B N 1
ATOM 2378 C CA . GLY B 1 117 ? -0.818 3.197 19.281 1 94.19 117 GLY B CA 1
ATOM 2379 C C . GLY B 1 117 ? 0.498 3.311 18.531 1 94.19 117 GLY B C 1
ATOM 2380 O O . GLY B 1 117 ? 1 2.322 18 1 94.19 117 GLY B O 1
ATOM 2381 N N . LEU B 1 118 ? 1.081 4.52 18.578 1 96.88 118 LEU B N 1
ATOM 2382 C CA . LEU B 1 118 ? 2.332 4.734 17.859 1 96.88 118 LEU B CA 1
ATOM 2383 C C . LEU B 1 118 ? 3.447 5.145 18.812 1 96.88 118 LEU B C 1
ATOM 2385 O O . LEU B 1 118 ? 4.438 5.746 18.391 1 96.88 118 LEU B O 1
ATOM 2389 N N . SER B 1 119 ? 3.275 4.797 20.047 1 95.94 119 SER B N 1
ATOM 2390 C CA . SER B 1 119 ? 4.266 5.141 21.062 1 95.94 119 SER B CA 1
ATOM 2391 C C . SER B 1 119 ? 5.57 4.383 20.844 1 95.94 119 SER B C 1
ATOM 2393 O O . SER B 1 119 ? 6.617 4.785 21.344 1 95.94 119 SER B O 1
ATOM 2395 N N . ASN B 1 120 ? 5.531 3.334 20.125 1 96.94 120 ASN B N 1
ATOM 2396 C CA . ASN B 1 120 ? 6.727 2.533 19.875 1 96.94 120 ASN B CA 1
ATOM 2397 C C . ASN B 1 120 ? 7.539 3.088 18.703 1 96.94 120 ASN B C 1
ATOM 2399 O O . ASN B 1 120 ? 8.68 2.678 18.484 1 96.94 120 ASN B O 1
ATOM 2403 N N . VAL B 1 121 ? 6.996 4.02 17.969 1 98.31 121 VAL B N 1
ATOM 2404 C CA . VAL B 1 121 ? 7.676 4.59 16.812 1 98.31 121 VAL B CA 1
ATOM 2405 C C . VAL B 1 121 ? 8.82 5.492 17.266 1 98.31 121 VAL B C 1
ATOM 2407 O O . VAL B 1 121 ? 8.609 6.398 18.078 1 98.31 121 VAL B O 1
ATOM 2410 N N . LYS B 1 122 ? 10.016 5.219 16.672 1 98.5 122 LYS B N 1
ATOM 2411 C CA . LYS B 1 122 ? 11.211 5.965 17.062 1 98.5 122 LYS B CA 1
ATOM 2412 C C . LYS B 1 122 ? 11.805 6.691 15.859 1 98.5 122 LYS B C 1
ATOM 2414 O O . LYS B 1 122 ? 12.703 7.52 16.016 1 98.5 122 LYS B O 1
ATOM 2419 N N . MET B 1 123 ? 11.312 6.367 14.719 1 98.75 123 MET B N 1
ATOM 2420 C CA . MET B 1 123 ? 11.844 6.906 13.469 1 98.75 123 MET B CA 1
ATOM 2421 C C . MET B 1 123 ? 10.727 7.137 12.453 1 98.75 123 MET B C 1
ATOM 2423 O O . MET B 1 123 ? 9.82 6.316 12.328 1 98.75 123 MET B O 1
ATOM 2427 N N . VAL B 1 124 ? 10.82 8.227 11.797 1 98.88 124 VAL B N 1
ATOM 2428 C CA . VAL B 1 124 ? 9.953 8.477 10.648 1 98.88 124 VAL B CA 1
ATOM 2429 C C . VAL B 1 124 ? 10.773 8.414 9.359 1 98.88 124 VAL B C 1
ATOM 2431 O O . VAL B 1 124 ? 11.883 8.953 9.297 1 98.88 124 VAL B O 1
ATOM 2434 N N . GLU B 1 125 ? 10.289 7.715 8.414 1 98.88 125 GLU B N 1
ATOM 2435 C CA . GLU B 1 125 ? 10.867 7.691 7.074 1 98.88 125 GLU B CA 1
ATOM 2436 C C . GLU B 1 125 ? 9.875 8.219 6.039 1 98.88 125 GLU B C 1
ATOM 2438 O O . GLU B 1 125 ? 8.672 7.996 6.156 1 98.88 125 GLU B O 1
ATOM 2443 N N . THR B 1 126 ? 10.367 8.906 5.07 1 98.62 126 THR B N 1
ATOM 2444 C CA . THR B 1 126 ? 9.609 9.328 3.896 1 98.62 126 THR B CA 1
ATOM 2445 C C . THR B 1 126 ? 10.523 9.484 2.688 1 98.62 126 THR B C 1
ATOM 2447 O O . THR B 1 126 ? 11.742 9.609 2.838 1 98.62 126 THR B O 1
ATOM 2450 N N . THR B 1 127 ? 9.977 9.359 1.527 1 97.56 127 THR B N 1
ATOM 2451 C CA . THR B 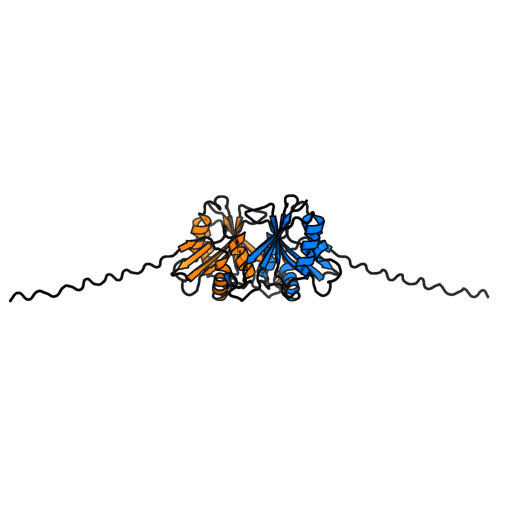1 127 ? 10.727 9.633 0.309 1 97.56 127 THR B CA 1
ATOM 2452 C C . THR B 1 127 ? 10.211 10.898 -0.374 1 97.56 127 THR B C 1
ATOM 2454 O O . THR B 1 127 ? 9 11.117 -0.451 1 97.56 127 THR B O 1
ATOM 2457 N N . ILE B 1 128 ? 11.148 11.695 -0.733 1 97.19 128 ILE B N 1
ATOM 2458 C CA . ILE B 1 128 ? 10.805 13.008 -1.283 1 97.19 128 ILE B CA 1
ATOM 2459 C C . ILE B 1 128 ? 11.609 13.258 -2.553 1 97.19 128 ILE B C 1
ATOM 2461 O O . ILE B 1 128 ? 12.812 12.977 -2.602 1 97.19 128 ILE B O 1
ATOM 2465 N N . THR B 1 129 ? 10.898 13.75 -3.561 1 95.06 129 THR B N 1
ATOM 2466 C CA . THR B 1 129 ? 11.641 14.195 -4.734 1 95.06 129 THR B CA 1
ATOM 2467 C C . THR B 1 129 ? 12.289 15.555 -4.488 1 95.06 129 THR B C 1
ATOM 2469 O O . THR B 1 129 ? 11.844 16.312 -3.629 1 95.06 129 THR B O 1
ATOM 2472 N N . GLU B 1 130 ? 13.266 15.867 -5.277 1 93.94 130 GLU B N 1
ATOM 2473 C CA . GLU B 1 130 ? 14.055 17.078 -5.074 1 93.94 130 GLU B CA 1
ATOM 2474 C C . GLU B 1 130 ? 13.188 18.328 -5.152 1 93.94 130 GLU B C 1
ATOM 2476 O O . GLU B 1 130 ? 13.383 19.266 -4.383 1 93.94 130 GLU B O 1
ATOM 2481 N N . ASP B 1 131 ? 12.258 18.344 -5.992 1 93.94 131 ASP B N 1
ATOM 2482 C CA . ASP B 1 131 ? 11.539 19.562 -6.309 1 93.94 131 ASP B CA 1
ATOM 2483 C C . ASP B 1 131 ? 10.305 19.719 -5.414 1 93.94 131 ASP B C 1
ATOM 2485 O O . ASP B 1 131 ? 9.602 20.734 -5.492 1 93.94 131 ASP B O 1
ATOM 2489 N N . ASN B 1 132 ? 10.094 18.781 -4.57 1 94.88 132 ASN B N 1
ATOM 2490 C CA . ASN B 1 132 ? 8.945 18.875 -3.682 1 94.88 132 ASN B CA 1
ATOM 2491 C C . ASN B 1 132 ? 9.258 19.734 -2.457 1 94.88 132 ASN B C 1
ATOM 2493 O O . ASN B 1 132 ? 9.445 19.203 -1.358 1 94.88 132 ASN B O 1
ATOM 2497 N N . LYS B 1 133 ? 9.219 21.016 -2.629 1 95.44 133 LYS B N 1
ATOM 2498 C CA . LYS B 1 133 ? 9.633 21.984 -1.605 1 95.44 133 LYS B CA 1
ATOM 2499 C C . LYS B 1 133 ? 8.734 21.891 -0.376 1 95.44 133 LYS B C 1
ATOM 2501 O O . LYS B 1 133 ? 9.203 22.016 0.755 1 95.44 133 LYS B O 1
ATOM 2506 N N . ALA B 1 134 ? 7.473 21.688 -0.605 1 94.94 134 ALA B N 1
ATOM 2507 C CA . ALA B 1 134 ? 6.52 21.625 0.499 1 94.94 134 ALA B CA 1
ATOM 2508 C C . ALA B 1 134 ? 6.812 20.453 1.421 1 94.94 134 ALA B C 1
ATOM 2510 O O . ALA B 1 134 ? 6.812 20.594 2.646 1 94.94 134 ALA B O 1
ATOM 2511 N N . SER B 1 135 ? 7.109 19.266 0.885 1 96.75 135 SER B N 1
ATOM 2512 C CA . SER B 1 135 ? 7.422 18.094 1.687 1 96.75 135 SER B CA 1
ATOM 2513 C C . SER B 1 135 ? 8.742 18.266 2.43 1 96.75 135 SER B C 1
ATOM 2515 O O . SER B 1 135 ? 8.852 17.891 3.602 1 96.75 135 SER B O 1
ATOM 2517 N N . TRP B 1 136 ? 9.711 18.844 1.736 1 97.88 136 TRP B N 1
ATOM 2518 C CA . TRP B 1 136 ? 10.984 19.094 2.408 1 97.88 136 TRP B CA 1
ATOM 2519 C C . TRP B 1 136 ? 10.781 20 3.619 1 97.88 136 TRP B C 1
ATOM 2521 O O . TRP B 1 136 ? 11.289 19.719 4.707 1 97.88 136 TRP B O 1
ATOM 2531 N N . ALA B 1 137 ? 10.07 21.047 3.422 1 97.88 137 ALA B N 1
ATOM 2532 C CA . ALA B 1 137 ? 9.812 21.984 4.516 1 97.88 137 ALA B CA 1
ATOM 2533 C C . ALA B 1 137 ? 9.102 21.297 5.676 1 97.88 137 ALA B C 1
ATOM 2535 O O . ALA B 1 137 ? 9.461 21.484 6.84 1 97.88 137 ALA B O 1
ATOM 2536 N N . LEU B 1 138 ? 8.117 20.484 5.371 1 98.25 138 LEU B N 1
ATOM 2537 C CA . LEU B 1 138 ? 7.344 19.766 6.375 1 98.25 138 LEU B CA 1
ATOM 2538 C C . LEU B 1 138 ? 8.25 18.875 7.223 1 98.25 138 LEU B C 1
ATOM 2540 O O . LEU B 1 138 ? 8.227 18.953 8.453 1 98.25 138 LEU B O 1
ATOM 2544 N N . PHE B 1 139 ? 9.07 18.109 6.578 1 98.69 139 PHE B N 1
ATOM 2545 C CA . PHE B 1 139 ? 9.797 17.078 7.316 1 98.69 139 PHE B CA 1
ATOM 2546 C C . PHE B 1 139 ? 11.07 17.656 7.922 1 98.69 139 PHE B C 1
ATOM 2548 O O . PHE B 1 139 ? 11.57 17.156 8.93 1 98.69 139 PHE B O 1
ATOM 2555 N N . LYS B 1 140 ? 11.586 18.703 7.34 1 98.62 140 LYS B N 1
ATOM 2556 C CA . LYS B 1 140 ? 12.664 19.438 8.016 1 98.62 140 LYS B CA 1
ATOM 2557 C C . LYS B 1 140 ? 12.172 20.047 9.328 1 98.62 140 LYS B C 1
ATOM 2559 O O . LYS B 1 140 ? 12.914 20.094 10.305 1 98.62 140 LYS B O 1
ATOM 2564 N N . LYS B 1 141 ? 10.961 20.562 9.266 1 98.56 141 LYS B N 1
ATOM 2565 C CA . LYS B 1 141 ? 10.367 21.062 10.5 1 98.56 141 LYS B CA 1
ATOM 2566 C C . LYS B 1 141 ? 10.25 19.969 11.547 1 98.56 141 LYS B C 1
ATOM 2568 O O . LYS B 1 141 ? 10.586 20.188 12.719 1 98.56 141 LYS B O 1
ATOM 2573 N N . LEU B 1 142 ? 9.797 18.781 11.18 1 98.56 142 LEU B N 1
ATOM 2574 C CA . LEU B 1 142 ? 9.742 17.641 12.094 1 98.56 142 LEU B CA 1
ATOM 2575 C C . LEU B 1 142 ? 11.125 17.312 12.641 1 98.56 142 LEU B C 1
ATOM 2577 O O . LEU B 1 142 ? 11.289 17.078 13.836 1 98.56 142 LEU B O 1
ATOM 2581 N N . ASP B 1 143 ? 12.055 17.297 11.727 1 98.75 143 ASP B N 1
ATOM 2582 C CA . ASP B 1 143 ? 13.43 17 12.094 1 98.75 143 ASP B CA 1
ATOM 2583 C C . ASP B 1 143 ? 13.961 18 13.117 1 98.75 143 ASP B C 1
ATOM 2585 O O . ASP B 1 143 ? 14.539 17.625 14.133 1 98.75 143 ASP B O 1
ATOM 2589 N N . ALA B 1 144 ? 13.688 19.219 12.875 1 98.38 144 ALA B N 1
ATOM 2590 C CA . ALA B 1 144 ? 14.133 20.281 13.766 1 98.38 144 ALA B CA 1
ATOM 2591 C C . ALA B 1 144 ? 13.539 20.125 15.164 1 98.38 144 ALA B C 1
ATOM 2593 O O . ALA B 1 144 ? 14.234 20.328 16.156 1 98.38 144 ALA B O 1
ATOM 2594 N N . MET B 1 145 ? 12.391 19.688 15.227 1 97.69 145 MET B N 1
ATOM 2595 C CA . MET B 1 145 ? 11.695 19.5 16.5 1 97.69 145 MET B CA 1
ATOM 2596 C C . MET B 1 145 ? 12.25 18.297 17.25 1 97.69 145 MET B C 1
ATOM 2598 O O . MET B 1 145 ? 11.992 18.141 18.438 1 97.69 145 MET B O 1
ATOM 2602 N N . ASN B 1 146 ? 12.945 17.453 16.531 1 98 146 ASN B N 1
ATOM 2603 C CA . ASN B 1 146 ? 13.445 16.219 17.141 1 98 146 ASN B CA 1
ATOM 2604 C C . ASN B 1 146 ? 14.969 16.188 17.156 1 98 146 ASN B C 1
ATOM 2606 O O . ASN B 1 146 ? 15.578 15.125 17.125 1 98 146 ASN B O 1
ATOM 2610 N N . GLY B 1 147 ? 15.609 17.328 17.016 1 97.19 147 GLY B N 1
ATOM 2611 C CA . GLY B 1 147 ? 17.031 17.422 17.281 1 97.19 147 GLY B CA 1
ATOM 2612 C C . GLY B 1 147 ? 17.875 17.516 16.031 1 97.19 147 GLY B C 1
ATOM 2613 O O . GLY B 1 147 ? 19.109 17.469 16.109 1 97.19 147 GLY B O 1
ATOM 2614 N N . ASN B 1 148 ? 17.297 17.609 14.812 1 97.88 148 ASN B N 1
ATOM 2615 C CA . ASN B 1 148 ? 18 17.828 13.555 1 97.88 148 ASN B CA 1
ATOM 2616 C C . ASN B 1 148 ? 19.047 16.75 13.289 1 97.88 148 ASN B C 1
ATOM 2618 O O . ASN B 1 148 ? 20.188 17.047 12.938 1 97.88 148 ASN B O 1
ATOM 2622 N N . SER B 1 149 ? 18.688 15.531 13.547 1 98.06 149 SER B N 1
ATOM 2623 C CA . SER B 1 149 ? 19.594 14.414 13.328 1 98.06 149 SER B CA 1
ATOM 2624 C C . SER B 1 149 ? 19.125 13.539 12.172 1 98.06 149 SER B C 1
ATOM 2626 O O . SER B 1 149 ? 19.578 12.398 12.031 1 98.06 149 SER B O 1
ATOM 2628 N N . GLY B 1 150 ? 18.281 14.086 11.359 1 98.56 150 GLY B N 1
ATOM 2629 C CA . GLY B 1 150 ? 17.781 13.352 10.211 1 98.56 150 GLY B CA 1
ATOM 2630 C C . GLY B 1 150 ? 18.859 13.094 9.156 1 98.56 150 GLY B C 1
ATOM 2631 O O . GLY B 1 150 ? 19.812 13.867 9.031 1 98.56 150 GLY B O 1
ATOM 2632 N N . GLN B 1 151 ? 18.688 12.016 8.461 1 98.69 151 GLN B N 1
ATOM 2633 C CA . GLN B 1 151 ? 19.609 11.641 7.395 1 98.69 151 GLN B CA 1
ATOM 2634 C C . GLN B 1 151 ? 18.859 11.484 6.066 1 98.69 151 GLN B C 1
ATOM 2636 O O . GLN B 1 151 ? 17.75 10.953 6.031 1 98.69 151 GLN B O 1
ATOM 2641 N N . VAL B 1 152 ? 19.578 11.891 5.02 1 98.25 152 VAL B N 1
ATOM 2642 C CA . VAL B 1 152 ? 19 11.797 3.682 1 98.25 152 VAL B CA 1
ATOM 2643 C C . VAL B 1 152 ? 19.906 10.945 2.793 1 98.25 152 VAL B C 1
ATOM 2645 O O . VAL B 1 152 ? 21.125 11.109 2.809 1 98.25 152 VAL B O 1
ATOM 2648 N N . SER B 1 153 ? 19.312 10.008 2.109 1 97.62 153 SER B N 1
ATOM 2649 C CA . SER B 1 153 ? 20.016 9.18 1.137 1 97.62 153 SER B CA 1
ATOM 2650 C C . SER B 1 153 ? 19.172 8.977 -0.123 1 97.62 153 SER B C 1
ATOM 2652 O O . SER B 1 153 ? 17.969 9.25 -0.128 1 97.62 153 SER B O 1
ATOM 2654 N N . THR B 1 154 ? 19.828 8.531 -1.184 1 94.06 154 THR B N 1
ATOM 2655 C CA . THR B 1 154 ? 19.078 8.195 -2.393 1 94.06 154 THR B CA 1
ATOM 2656 C C . THR B 1 154 ? 18.328 6.879 -2.219 1 94.06 154 THR B C 1
ATOM 2658 O O . THR B 1 154 ? 18.906 5.883 -1.775 1 94.06 154 THR B O 1
ATOM 2661 N N . PHE B 1 155 ? 17.094 6.871 -2.479 1 91.5 155 PHE B N 1
ATOM 2662 C CA . PHE B 1 155 ? 16.266 5.676 -2.379 1 91.5 155 PHE B CA 1
ATOM 2663 C C . PHE B 1 155 ? 16.031 5.059 -3.754 1 91.5 155 PHE B C 1
ATOM 2665 O O . PHE B 1 155 ? 16.453 3.924 -4.008 1 91.5 155 PHE B O 1
ATOM 2672 N N . LEU B 1 156 ? 15.43 5.828 -4.641 1 88.69 156 LEU B N 1
ATOM 2673 C CA . LEU B 1 156 ? 15.203 5.43 -6.027 1 88.69 156 LEU B CA 1
ATOM 2674 C C . LEU B 1 156 ? 15.852 6.422 -6.988 1 88.69 156 LEU B C 1
ATOM 2676 O O . LEU B 1 156 ? 15.477 7.598 -7.012 1 88.69 156 LEU B O 1
ATOM 2680 N N . ASP B 1 157 ? 16.672 5.812 -7.766 1 89.38 157 ASP B N 1
ATOM 2681 C CA . ASP B 1 157 ? 17.391 6.641 -8.734 1 89.38 157 ASP B CA 1
ATOM 2682 C C . ASP B 1 157 ? 16.609 6.762 -10.039 1 89.38 157 ASP B C 1
ATOM 2684 O O . ASP B 1 157 ? 16.156 5.762 -10.586 1 89.38 157 ASP B O 1
ATOM 2688 N N . GLU B 1 158 ? 16.516 7.957 -10.516 1 84.69 158 GLU B N 1
ATOM 2689 C CA . GLU B 1 158 ? 15.766 8.25 -11.734 1 84.69 158 GLU B CA 1
ATOM 2690 C C . GLU B 1 158 ? 16.219 7.367 -12.891 1 84.69 158 GLU B C 1
ATOM 2692 O O . GLU B 1 158 ? 15.398 6.762 -13.578 1 84.69 158 GLU B O 1
ATOM 2697 N N . LYS B 1 159 ? 17.5 7.273 -13.141 1 82.62 159 LYS B N 1
ATOM 2698 C CA . LYS B 1 159 ? 18.047 6.527 -14.266 1 82.62 159 LYS B CA 1
ATOM 2699 C C . LYS B 1 159 ? 18.016 5.023 -14 1 82.62 159 LYS B C 1
ATOM 2701 O O . LYS B 1 159 ? 17.531 4.25 -14.82 1 82.62 159 LYS B O 1
ATOM 2706 N N . ALA B 1 160 ? 18.359 4.621 -12.781 1 80.56 160 ALA B N 1
ATOM 2707 C CA . ALA B 1 160 ? 18.578 3.213 -12.461 1 80.56 160 ALA B CA 1
ATOM 2708 C C . ALA B 1 160 ? 17.266 2.48 -12.242 1 80.56 160 ALA B C 1
ATOM 2710 O O . ALA B 1 160 ? 17.125 1.316 -12.625 1 80.56 160 ALA B O 1
ATOM 2711 N N . HIS B 1 161 ? 16.234 3.273 -11.812 1 81.06 161 HIS B N 1
ATOM 2712 C CA . HIS B 1 161 ? 15.062 2.535 -11.359 1 81.06 161 HIS B CA 1
ATOM 2713 C C . HIS B 1 161 ? 13.812 2.979 -12.117 1 81.06 161 HIS B C 1
ATOM 2715 O O . HIS B 1 161 ? 12.867 2.199 -12.273 1 81.06 161 HIS B O 1
ATOM 2721 N N . PHE B 1 162 ? 13.898 4.215 -12.508 1 76.06 162 PHE B N 1
ATOM 2722 C CA . PHE B 1 162 ? 12.68 4.707 -13.148 1 76.06 162 PHE B CA 1
ATOM 2723 C C . PHE B 1 162 ? 12.883 4.84 -14.656 1 76.06 162 PHE B C 1
ATOM 2725 O O . PHE B 1 162 ? 11.961 5.23 -15.375 1 76.06 162 PHE B O 1
ATOM 2732 N N . LYS B 1 163 ? 14.023 4.473 -15.086 1 76.62 163 LYS B N 1
ATOM 2733 C CA . LYS B 1 163 ? 14.352 4.539 -16.5 1 76.62 163 LYS B CA 1
ATOM 2734 C C . LYS B 1 163 ? 14.008 5.91 -17.094 1 76.62 163 LYS B C 1
ATOM 2736 O O . LYS B 1 163 ? 13.43 6.004 -18.172 1 76.62 163 LYS B O 1
ATOM 2741 N N . GLY B 1 164 ? 14.141 6.914 -16.234 1 76.94 164 GLY B N 1
ATOM 2742 C CA . GLY B 1 164 ? 13.922 8.289 -16.656 1 76.94 164 GLY B CA 1
ATOM 2743 C C . GLY B 1 164 ? 12.469 8.719 -16.562 1 76.94 164 GLY B C 1
ATOM 2744 O O . GLY B 1 164 ? 12.125 9.852 -16.922 1 76.94 164 GLY B O 1
ATOM 2745 N N . LYS B 1 165 ? 11.703 7.859 -16.047 1 77.44 165 LYS B N 1
ATOM 2746 C CA . LYS B 1 165 ? 10.266 8.109 -16.078 1 77.44 165 LYS B CA 1
ATOM 2747 C C . LYS B 1 165 ? 9.797 8.844 -14.836 1 77.44 165 LYS B C 1
ATOM 2749 O O . LYS B 1 165 ? 8.727 9.453 -14.828 1 77.44 165 LYS B O 1
ATOM 2754 N N . HIS B 1 166 ? 10.547 8.766 -13.82 1 81.25 166 HIS B N 1
ATOM 2755 C CA . HIS B 1 166 ? 10.195 9.406 -12.555 1 81.25 166 HIS B CA 1
ATOM 2756 C C . HIS B 1 166 ? 11.406 10.07 -11.914 1 81.25 166 HIS B C 1
ATOM 2758 O O . HIS B 1 166 ? 12.539 9.633 -12.117 1 81.25 166 HIS B O 1
ATOM 2764 N N . ASP B 1 167 ? 11.109 11.07 -11.18 1 86.38 167 ASP B N 1
ATOM 2765 C CA . ASP B 1 167 ? 12.172 11.797 -10.492 1 86.38 167 ASP B CA 1
ATOM 2766 C C . ASP B 1 167 ? 12.82 10.93 -9.422 1 86.38 167 ASP B C 1
ATOM 2768 O O . ASP B 1 167 ? 12.172 10.055 -8.844 1 86.38 167 ASP B O 1
ATOM 2772 N N . THR B 1 168 ? 14.055 11.211 -9.219 1 90.75 168 THR B N 1
ATOM 2773 C CA . THR B 1 168 ? 14.789 10.578 -8.133 1 90.75 168 THR B CA 1
ATOM 2774 C C . THR B 1 168 ? 14.086 10.805 -6.801 1 90.75 168 THR B C 1
ATOM 2776 O O . THR B 1 168 ? 13.594 11.898 -6.527 1 90.75 168 THR B O 1
ATOM 2779 N N . GLU B 1 169 ? 14.016 9.75 -6.027 1 93.56 169 GLU B N 1
ATOM 2780 C CA . GLU B 1 169 ? 13.453 9.797 -4.68 1 93.56 169 GLU B CA 1
ATOM 2781 C C . GLU B 1 169 ? 14.555 9.734 -3.623 1 93.56 169 GLU B C 1
ATOM 2783 O O . GLU B 1 169 ? 15.414 8.852 -3.664 1 93.56 169 GLU B O 1
ATOM 2788 N N . TYR B 1 170 ? 14.445 10.719 -2.68 1 97.25 170 TYR B N 1
ATOM 2789 C CA . TYR B 1 170 ? 15.359 10.742 -1.544 1 97.25 170 TYR B CA 1
ATOM 2790 C C . TYR B 1 170 ? 14.672 10.242 -0.28 1 97.25 170 TYR B C 1
ATOM 2792 O O . TYR B 1 170 ? 13.555 10.656 0.035 1 97.25 170 TYR B O 1
ATOM 2800 N N . LEU B 1 171 ? 15.336 9.289 0.354 1 98.12 171 LEU B N 1
ATOM 2801 C CA . LEU B 1 171 ? 14.844 8.781 1.635 1 98.12 171 LEU B CA 1
ATOM 2802 C C . LEU B 1 171 ? 15.289 9.688 2.779 1 98.12 171 LEU B C 1
ATOM 2804 O O . LEU B 1 171 ? 16.484 9.945 2.949 1 98.12 171 LEU B O 1
ATOM 2808 N N . TYR B 1 172 ? 14.367 10.289 3.457 1 98.81 172 TYR B N 1
ATOM 2809 C CA . TYR B 1 172 ? 14.602 11.086 4.656 1 98.81 172 TYR B CA 1
ATOM 2810 C C . TYR B 1 172 ? 14.242 10.297 5.914 1 98.81 172 TYR B C 1
ATOM 2812 O O . TYR B 1 172 ? 13.086 9.914 6.105 1 98.81 172 TYR B O 1
ATOM 2820 N N . ARG B 1 173 ? 15.25 9.969 6.727 1 98.75 173 ARG B N 1
ATOM 2821 C CA . ARG B 1 173 ? 15.07 9.273 7.996 1 98.75 173 ARG B CA 1
ATOM 2822 C C . ARG B 1 173 ? 15.234 10.227 9.172 1 98.75 173 ARG B C 1
ATOM 2824 O O . ARG B 1 173 ? 16.281 10.844 9.336 1 98.75 173 ARG B O 1
ATOM 2831 N N . ILE B 1 174 ? 14.188 10.312 9.977 1 98.81 174 ILE B N 1
ATOM 2832 C CA . ILE B 1 174 ? 14.164 11.297 11.047 1 98.81 174 ILE B CA 1
ATOM 2833 C C . ILE B 1 174 ? 13.961 10.594 12.391 1 98.81 174 ILE B C 1
ATOM 2835 O O . ILE B 1 174 ? 12.859 10.109 12.68 1 98.81 174 ILE B O 1
ATOM 2839 N N . PRO B 1 175 ? 14.984 10.547 13.25 1 98.62 175 PRO B N 1
ATOM 2840 C CA . PRO B 1 175 ? 14.797 10.008 14.602 1 98.62 175 PRO B CA 1
ATOM 2841 C C . PRO B 1 175 ? 13.859 10.867 15.453 1 98.62 175 PRO B C 1
ATOM 2843 O O . PRO B 1 175 ? 13.898 12.094 15.375 1 98.62 175 PRO B O 1
ATOM 2846 N N . LEU B 1 176 ? 13 10.156 16.141 1 97.75 176 LEU B N 1
ATOM 2847 C CA . LEU B 1 176 ? 12.094 10.852 17.047 1 97.75 176 LEU B CA 1
ATOM 2848 C C . LEU B 1 176 ? 12.625 10.828 18.484 1 97.75 176 LEU B C 1
ATOM 2850 O O . LEU B 1 176 ? 13.219 9.828 18.906 1 97.75 176 LEU B O 1
ATOM 2854 N N . LYS B 1 177 ? 12.453 11.883 19.203 1 87.06 177 LYS B N 1
ATOM 2855 C CA . LYS B 1 177 ? 12.891 12 20.594 1 87.06 177 LYS B CA 1
ATOM 2856 C C . LYS B 1 177 ? 11.711 11.867 21.562 1 87.06 177 LYS B C 1
ATOM 2858 O O . LYS B 1 177 ? 10.578 12.203 21.203 1 87.06 177 LYS B O 1
#

pLDDT: mean 90.08, std 15.99, range [31.33, 98.88]

Secondary structure (DSSP, 8-state):
--------------------EEEE---GGGHHHHHHHHHTSTTSPP--HHHHHHHHHTTGGG-EEEEETTEEEEEEEEEEETTEEEEEEEEEEEE-GGGTTS-HHHHHHHHHHT-GGGTT--EEEEEEETT-HHHHHHHHHHHHHTTS--EEEEEE-HHHHHTTSS--EEEEEEE--/---------------------EEE---GGGHHHHHHHHHTSTTSPP--HHHHHHHHHTTGGG-EEEEETTEEEEEEEEEEETTEEEEEEEEEEEE-GGGTTS-HHHHHHHHHHT-GGGTT--EEEEEEETT-HHHHHHHHHHHHHTTS--EEEEEE-HHHHHTTSS--EEEEEEE--

Solvent-accessible surface area (backbone atoms only — not comparable to full-atom values): 19613 Å² total; per-residue (Å²): 135,84,77,76,74,77,78,73,74,66,72,72,71,68,70,70,76,70,82,60,74,48,77,41,65,42,41,58,74,43,15,51,59,48,43,54,44,45,70,63,30,77,88,54,78,66,58,34,48,66,57,40,27,46,43,18,52,68,26,13,91,50,21,35,28,31,30,42,93,92,34,78,36,32,39,36,4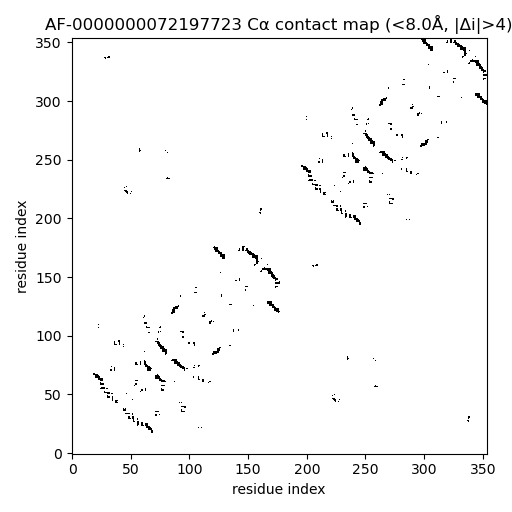3,25,38,58,37,79,89,40,66,36,29,36,36,44,67,50,79,40,59,29,73,91,54,60,91,69,57,56,69,57,52,49,50,51,56,52,62,65,34,75,94,37,66,70,47,40,29,40,33,35,64,43,44,86,82,42,58,69,60,50,54,52,50,50,52,54,20,54,76,33,71,60,67,50,46,76,44,83,66,42,46,23,66,82,45,37,72,67,73,40,77,39,27,30,32,39,39,27,53,57,118,134,83,77,76,73,75,78,72,75,67,70,74,70,69,70,70,77,67,82,62,74,49,78,42,65,43,43,58,73,42,14,50,58,49,44,54,45,44,71,63,31,76,88,54,78,64,56,34,49,64,57,40,27,45,44,18,51,66,25,13,90,49,22,36,29,31,30,42,94,93,34,78,35,30,38,34,42,25,38,58,37,79,90,40,67,36,29,36,34,44,67,51,78,41,58,29,74,90,53,61,91,68,58,56,68,57,51,49,49,52,55,52,63,65,33,76,94,39,67,70,48,41,28,40,32,36,67,43,43,86,83,43,58,68,59,50,53,50,51,49,51,54,21,55,77,32,70,61,69,49,46,77,45,85,66,40,46,22,66,81,44,39,71,66,73,40,76,38,27,31,33,39,39,29,53,55,119

InterPro domains:
  IPR000182 GNAT domain [PF00583] (51-142)
  IPR000182 GNAT domain [PS51186] (21-177)
  IPR012772 L-2,4-diaminobutyric acid acetyltransferase [TIGR02406] (23-176)
  IPR016181 Acyl-CoA N-acyltransferase [SSF55729] (23-142)

Sequence (354 aa):
MITSAPWVLYPEIKEETRTKWIFREPKISDGDDIYSLIADCPPLDMNSSYCNFLQSTHFSKTSILVECNNDIAGFISGYQKPDEQEVLFVWQVAVSPRYRGHGLAFRMLKELLTREGLSNVKMVETTITEDNKASWALFKKLDAMNGNSGQVSTFLDEKAHFKGKHDTEYLYRIPLKMITSAPWVLYPEIKEETRTKWIFREPKISDGDDIYSLIADCPPLDMNSSYCNFLQSTHFSKTSILVECNNDIAGFISGYQKPDEQEVLFVWQVAVSPRYRGHGLAFRMLKELLTREGLSNVKMVETTITEDNKASWALFKKLDAMNGNSGQVSTFLDEKAHFKGKHDTEYLYRIPLK

Foldseek 3Di:
DPPPDPDPPPPPPPPPVPFDKDKDFAALVCLVLVQVQQVQDPPRDHDDSVVSSCQRPVVRLQKMWIDTPNHTQWIWGWAQDPVGNLEIEIEDTTGHPVPPPPCVRLVNVVVSCPDPVNVSHFKYKYKDFPPCPVVCVSVCVVQVVAPVPKDKDWDDPCCPHVVVPDGTIIMIMHTHD/DPPPDPDPPPPPPPPPVPFDKDKDFAALVCLVLVQVQQVQDPPRDHDDSVVSSCQRPVVRLQKMWIDTPNHTQWIWGWAQDPVGNLEIEIEDTTGHPVPPPPCVRLVNVVVSCPDPVNPSHFKYKYKDFPPPVVVVVSVCVVQVVAPVPKDKDWDDPCCPHVVVPDGTIIMIMHTHD